Protein AF-A0A927GJZ0-F1 (afdb_monomer)

Solvent-accessible surface area (backbone atoms only — not comparable to full-atom values): 12662 Å² total; per-residue (Å²): 142,86,90,81,90,86,83,86,88,80,89,83,84,86,87,82,89,83,90,80,90,78,89,80,82,89,82,80,92,87,77,83,86,78,92,79,87,77,94,70,81,93,74,83,85,85,76,73,72,74,53,61,51,53,54,52,47,53,52,52,53,50,52,53,51,52,51,50,50,51,50,55,51,46,62,74,66,56,89,66,96,68,82,83,55,72,66,62,58,49,53,51,48,54,52,51,50,55,48,52,57,48,54,51,51,50,50,51,53,49,52,52,47,49,52,48,53,51,52,51,50,52,52,50,52,55,49,50,53,52,51,50,51,52,54,51,50,53,53,48,54,52,50,52,53,51,53,50,53,51,52,51,52,51,54,51,53,50,52,51,52,51,51,51,51,49,50,52,50,53,52,50,52,51,50,53,52,48,51,60,49,50,56,53,52,52,50,52,52,50,53,52,50,50,53,52,50,51,52,53,53,53,64,74,73,107

Mean predicted aligned error: 21.67 Å

Nearest PDB structures (foldseek):
  4ilo-assembly1_A  TM=8.596E-01  e=3.171E+00  Chlamydia trachomatis L2/434/Bu
  3na7-assembly1_A  TM=8.790E-01  e=6.769E+00  Helicobacter pylori NCTC 11638

Secondary structure (DSSP, 8-state):
-------PPPP-PPP---------------------------------HHHHHHHHHHHHHHHHHHHHHHHHHHHHHSSS--PPPHHHHHHHHHHHHHHHHHHHHHHHHHHHHHHHHHHHHHHHHHHHHHHHHHHHHHHHHHHHHHHHHHHHHHHHHHHHHHHHHHHHHHHHHHHHHHHHHHHHHHHHHHHHHHHHHHHHHHHHH-

Organism: NCBI:txid2771359

Radius of gyration: 52.65 Å; Cα contacts (8 Å, |Δi|>4): 11; chains: 1; bounding box: 103×65×152 Å

pLDDT: mean 70.76, std 20.4, range [34.19, 97.94]

Structure (mmCIF, N/CA/C/O backbone):
data_AF-A0A927GJZ0-F1
#
_entry.id   AF-A0A927GJZ0-F1
#
loop_
_atom_site.group_PDB
_atom_site.id
_atom_site.type_symbol
_atom_site.label_atom_id
_atom_site.label_alt_id
_atom_site.label_comp_id
_atom_site.label_asym_id
_atom_site.label_entity_id
_atom_site.label_seq_id
_atom_site.pdbx_PDB_ins_code
_atom_site.Cartn_x
_atom_site.Cartn_y
_atom_site.Cartn_z
_atom_site.occupancy
_atom_site.B_iso_or_equiv
_atom_site.auth_seq_id
_atom_site.auth_comp_id
_atom_site.auth_asym_id
_atom_site.auth_atom_id
_atom_site.pdbx_PDB_model_num
ATOM 1 N N . MET A 1 1 ? -12.931 33.041 -42.170 1.00 39.66 1 MET A N 1
ATOM 2 C CA . MET A 1 1 ? -11.839 32.494 -43.008 1.00 39.66 1 MET A CA 1
ATOM 3 C C . MET A 1 1 ? -10.837 31.875 -42.041 1.00 39.66 1 MET A C 1
ATOM 5 O O . MET A 1 1 ? -10.319 32.629 -41.243 1.00 39.66 1 MET A O 1
ATOM 9 N N . ILE A 1 2 ? -10.591 30.572 -41.908 1.00 42.88 2 ILE A N 1
ATOM 10 C CA . ILE A 1 2 ? -10.809 29.365 -42.720 1.00 42.88 2 ILE A CA 1
ATOM 11 C C . ILE A 1 2 ? -11.106 28.195 -41.750 1.00 42.88 2 ILE A C 1
ATOM 13 O O . ILE A 1 2 ? -10.661 28.190 -40.609 1.00 42.88 2 ILE A O 1
ATOM 17 N N . THR A 1 3 ? -11.905 27.249 -42.230 1.00 49.34 3 THR A N 1
ATOM 18 C CA . THR A 1 3 ? -12.445 26.017 -41.629 1.00 49.34 3 THR A CA 1
ATOM 19 C C . THR A 1 3 ? -11.523 24.791 -41.769 1.00 49.34 3 THR A C 1
ATOM 21 O O . THR A 1 3 ? -10.920 24.650 -42.827 1.00 49.34 3 THR A O 1
ATOM 24 N N . ALA A 1 4 ? -11.525 23.869 -40.789 1.00 49.00 4 ALA A N 1
ATOM 25 C CA . ALA A 1 4 ? -11.330 22.394 -40.887 1.00 49.00 4 ALA A CA 1
ATOM 26 C C . ALA A 1 4 ? -11.327 21.832 -39.439 1.00 49.00 4 ALA A C 1
ATOM 28 O O . ALA A 1 4 ? -10.578 22.351 -38.623 1.00 49.00 4 ALA A O 1
ATOM 29 N N . SER A 1 5 ? -12.168 20.921 -38.927 1.00 49.25 5 SER A N 1
ATOM 30 C CA . SER A 1 5 ? -12.811 19.678 -39.397 1.00 49.25 5 SER A CA 1
ATOM 31 C C . SER A 1 5 ? -11.831 18.594 -39.851 1.00 49.25 5 SER A C 1
ATOM 33 O O . SER A 1 5 ? -11.328 18.694 -40.963 1.00 49.25 5 SER A O 1
ATOM 35 N N . LEU A 1 6 ? -11.586 17.571 -39.010 1.00 46.53 6 LEU A N 1
ATOM 36 C CA . LEU A 1 6 ? -11.712 16.136 -39.339 1.00 46.53 6 LEU A CA 1
ATOM 37 C C . LEU A 1 6 ? -11.287 15.211 -38.175 1.00 46.53 6 LEU A C 1
ATOM 39 O O . LEU A 1 6 ? -10.580 15.590 -37.251 1.00 46.53 6 LEU A O 1
ATOM 43 N N . GLN A 1 7 ? -11.848 14.010 -38.247 1.00 52.78 7 GLN A N 1
ATOM 44 C CA . GLN A 1 7 ? -12.208 13.034 -37.216 1.00 52.78 7 GLN A CA 1
ATOM 45 C C . GLN A 1 7 ? -11.115 12.011 -36.821 1.00 52.78 7 GLN A C 1
ATOM 47 O O . GLN A 1 7 ? -10.062 11.957 -37.454 1.00 52.78 7 GLN A O 1
ATOM 52 N N . PRO A 1 8 ? -11.394 11.164 -35.799 1.00 52.81 8 PRO A N 1
ATOM 53 C CA . PRO A 1 8 ? -10.463 10.198 -35.217 1.00 52.81 8 PRO A CA 1
ATOM 54 C C . PRO A 1 8 ? -10.430 8.842 -35.943 1.00 52.81 8 PRO A C 1
ATOM 56 O O . PRO A 1 8 ? -11.438 8.344 -36.446 1.00 52.81 8 PRO A O 1
ATOM 59 N N . SER A 1 9 ? -9.252 8.217 -35.931 1.00 48.03 9 SER A N 1
ATOM 60 C CA . SER A 1 9 ? -8.962 6.913 -36.530 1.00 48.03 9 SER A CA 1
ATOM 61 C C . SER A 1 9 ? -9.447 5.751 -35.657 1.00 48.03 9 SER A C 1
ATOM 63 O O . SER A 1 9 ? -9.117 5.637 -34.479 1.00 48.03 9 SER A O 1
ATOM 65 N N . HIS A 1 10 ? -10.216 4.878 -36.295 1.00 46.84 10 HIS A N 1
ATOM 66 C CA . HIS A 1 10 ? -10.911 3.707 -35.775 1.00 46.84 10 HIS A CA 1
ATOM 67 C C . HIS A 1 10 ? -9.951 2.523 -35.525 1.00 46.84 10 HIS A C 1
ATOM 69 O O . HIS A 1 10 ? -9.176 2.152 -36.408 1.00 46.84 10 HIS A O 1
ATOM 75 N N . LEU A 1 11 ? -10.042 1.888 -34.350 1.00 43.09 11 LEU A N 1
ATOM 76 C CA . LEU A 1 11 ? -9.428 0.585 -34.067 1.00 43.09 11 LEU A CA 1
ATOM 77 C C . LEU A 1 11 ? -10.141 -0.535 -34.845 1.00 43.09 11 LEU A C 1
ATOM 79 O O . LEU A 1 11 ? -11.364 -0.534 -35.004 1.00 43.09 11 LEU A O 1
ATOM 83 N N . LYS A 1 12 ? -9.351 -1.515 -35.289 1.00 49.84 12 LYS A N 1
ATOM 84 C CA . LYS A 1 12 ? -9.762 -2.734 -35.993 1.00 49.84 12 LYS A CA 1
ATOM 85 C C . LYS A 1 12 ? -9.270 -3.948 -35.197 1.00 49.84 12 LYS A C 1
ATOM 87 O O . LYS A 1 12 ? -8.059 -4.132 -35.119 1.00 49.84 12 LYS A O 1
ATOM 9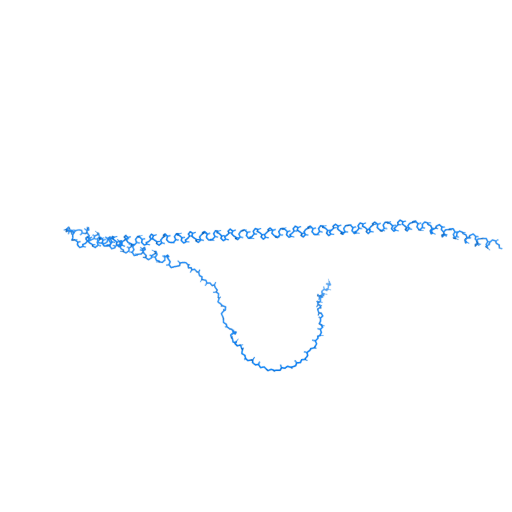2 N N . PRO A 1 13 ? -10.153 -4.803 -34.660 1.00 53.44 13 PRO A N 1
ATOM 93 C CA . PRO A 1 13 ? -9.799 -6.183 -34.362 1.00 53.44 13 PRO A CA 1
ATOM 94 C C . PRO A 1 13 ? -10.370 -7.128 -35.427 1.00 53.44 13 PRO A C 1
ATOM 96 O O . PRO A 1 13 ? -11.511 -7.009 -35.869 1.00 53.44 13 PRO A O 1
ATOM 99 N N . GLN A 1 14 ? -9.506 -8.037 -35.871 1.00 48.12 14 GLN A N 1
ATOM 100 C CA . GLN A 1 14 ? -9.747 -9.041 -36.898 1.00 48.12 14 GLN A CA 1
ATOM 101 C C . GLN A 1 14 ? -10.667 -10.149 -36.377 1.00 48.12 14 GLN A C 1
ATOM 103 O O . GLN A 1 14 ? -10.429 -10.725 -35.319 1.00 48.12 14 GLN A O 1
ATOM 108 N N . SER A 1 15 ? -11.683 -10.480 -37.165 1.00 39.00 15 SER A N 1
ATOM 109 C CA . SER A 1 15 ? -12.480 -11.693 -37.049 1.00 39.00 15 SER A CA 1
ATOM 110 C C . SER A 1 15 ? -11.834 -12.808 -37.875 1.00 39.00 15 SER A C 1
ATOM 112 O O . SER A 1 15 ? -11.607 -12.652 -39.074 1.00 39.00 15 SER A O 1
ATOM 114 N N . THR A 1 16 ? -11.569 -13.958 -37.253 1.00 52.03 16 THR A N 1
ATOM 115 C CA . THR A 1 16 ? -11.381 -15.225 -37.969 1.00 52.03 16 THR A CA 1
ATOM 116 C C . THR A 1 16 ? -12.464 -16.208 -37.546 1.00 52.03 16 THR A C 1
ATOM 118 O O . THR A 1 16 ? -12.706 -16.471 -36.371 1.00 52.03 16 THR A O 1
ATOM 121 N N . LEU A 1 17 ? -13.165 -16.674 -38.573 1.00 37.38 17 LEU A N 1
ATOM 122 C CA . LEU A 1 17 ? -14.193 -17.698 -38.584 1.00 37.38 17 LEU A CA 1
ATOM 123 C C . LEU A 1 17 ? -13.568 -19.072 -38.333 1.00 37.38 17 LEU A C 1
ATOM 125 O O . LEU A 1 17 ? -12.698 -19.483 -39.095 1.00 37.38 17 LEU A O 1
ATOM 129 N N . LEU A 1 18 ? -14.114 -19.838 -37.389 1.00 42.69 18 LEU A N 1
ATOM 130 C CA . LEU A 1 18 ? -14.201 -21.288 -37.544 1.00 42.69 18 LEU A CA 1
ATOM 131 C C . LEU A 1 18 ? -15.631 -21.742 -37.257 1.00 42.69 18 LEU A C 1
ATOM 133 O O . LEU A 1 18 ? -16.176 -21.604 -36.166 1.00 42.69 18 LEU A O 1
ATOM 137 N N . SER A 1 19 ? -16.233 -22.231 -38.334 1.00 37.88 19 SER A N 1
ATOM 138 C CA . SER A 1 19 ? -17.560 -22.808 -38.447 1.00 37.88 19 SER A CA 1
ATOM 139 C C . SER A 1 19 ? -17.527 -24.255 -37.961 1.00 37.88 19 SER A C 1
ATOM 141 O O . SER A 1 19 ? -16.768 -25.063 -38.491 1.00 37.88 19 SER A O 1
ATOM 143 N N . ALA A 1 20 ? -18.378 -24.600 -36.996 1.00 38.62 20 ALA A N 1
ATOM 144 C CA . ALA A 1 20 ? -18.705 -25.985 -36.676 1.00 38.62 20 ALA A CA 1
ATOM 145 C C . ALA A 1 20 ? -20.193 -26.087 -36.312 1.00 38.62 20 ALA A C 1
ATOM 147 O O . ALA A 1 20 ? -20.601 -25.994 -35.158 1.00 38.62 20 ALA A O 1
ATOM 148 N N . LYS A 1 21 ? -21.025 -26.266 -37.343 1.00 42.09 21 LYS A N 1
ATOM 149 C CA . LYS A 1 21 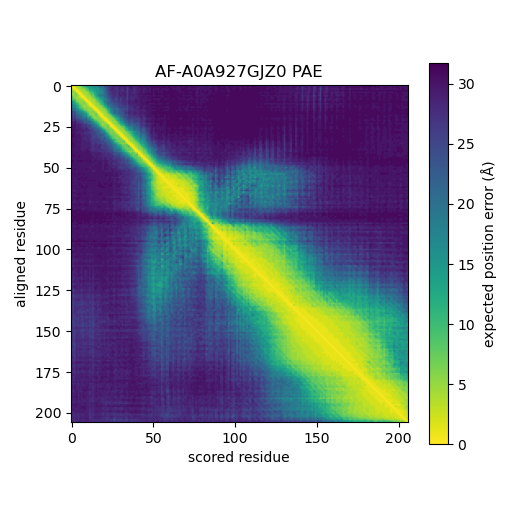? -22.391 -26.783 -37.209 1.00 42.09 21 LYS A CA 1
ATOM 150 C C . LYS A 1 21 ? -22.319 -28.250 -36.786 1.00 42.09 21 LYS A C 1
ATOM 152 O O . LYS A 1 21 ? -21.755 -29.046 -37.531 1.00 42.09 21 LYS A O 1
ATOM 157 N N . ARG A 1 22 ? -23.020 -28.629 -35.716 1.00 40.88 22 ARG A N 1
ATOM 158 C CA . ARG A 1 22 ? -23.837 -29.855 -35.699 1.00 40.88 22 ARG A CA 1
ATOM 159 C C . ARG A 1 22 ? -24.858 -29.812 -34.56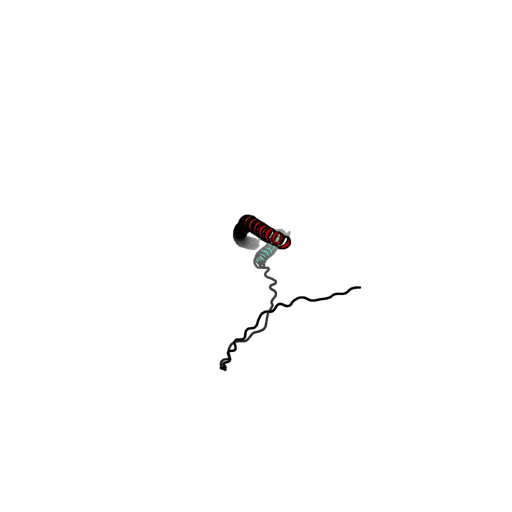8 1.00 40.88 22 ARG A C 1
ATOM 161 O O . ARG A 1 22 ? -24.533 -29.612 -33.406 1.00 40.88 22 ARG A O 1
ATOM 168 N N . CYS A 1 23 ? -26.107 -29.954 -34.989 1.00 42.53 23 CYS A N 1
ATOM 169 C CA . CYS A 1 23 ? -27.315 -30.050 -34.194 1.00 42.53 23 CYS A CA 1
ATOM 170 C C . CYS A 1 23 ? -27.282 -31.271 -33.270 1.00 42.53 23 CYS A C 1
ATOM 172 O O . CYS A 1 23 ? -26.944 -32.354 -33.736 1.00 42.53 23 CYS A O 1
ATOM 174 N N . PHE A 1 24 ? -27.776 -31.131 -32.042 1.00 36.38 24 PHE A N 1
ATOM 175 C CA . PHE A 1 24 ? -28.668 -32.132 -31.461 1.00 36.38 24 PHE A CA 1
ATOM 176 C C . PHE A 1 24 ? -29.549 -31.461 -30.407 1.00 36.38 24 PHE A C 1
ATOM 178 O O . PHE A 1 24 ? -29.063 -30.833 -29.470 1.00 36.38 24 PHE A O 1
ATOM 185 N N . GLY A 1 25 ? -30.856 -31.511 -30.648 1.00 34.19 25 GLY A N 1
ATOM 186 C CA . GLY A 1 25 ? -31.864 -30.926 -29.785 1.00 34.19 25 GLY A CA 1
ATOM 187 C C . GLY A 1 25 ? -32.227 -31.828 -28.611 1.00 34.19 25 GLY A C 1
ATOM 188 O O . GLY A 1 25 ? -32.079 -33.044 -28.669 1.00 34.19 25 GLY A O 1
ATOM 189 N N . GLY A 1 26 ? -32.802 -31.181 -27.599 1.00 34.25 26 GLY A N 1
ATOM 190 C CA . GLY A 1 26 ? -33.794 -31.759 -26.701 1.00 34.25 26 GLY A CA 1
ATOM 191 C C . GLY A 1 26 ? -33.252 -32.601 -25.552 1.00 34.25 26 GLY A C 1
ATOM 192 O O . GLY A 1 26 ? -33.024 -33.793 -25.716 1.00 34.25 26 GLY A O 1
ATOM 193 N N . ARG A 1 27 ? -33.247 -32.022 -24.345 1.00 37.44 27 ARG A N 1
ATOM 194 C CA . ARG A 1 27 ? -34.186 -32.371 -23.256 1.00 37.44 27 ARG A CA 1
ATOM 195 C C . ARG A 1 27 ? -33.824 -31.637 -21.955 1.00 37.44 27 ARG A C 1
ATOM 197 O O . ARG A 1 27 ? -32.650 -31.459 -21.667 1.00 37.44 27 ARG A O 1
ATOM 204 N N . LEU A 1 28 ? -34.874 -31.322 -21.184 1.00 39.12 28 LEU A N 1
ATOM 205 C CA . LEU A 1 28 ? -34.902 -30.937 -19.758 1.00 39.12 28 LEU A CA 1
ATOM 206 C C . LEU A 1 28 ? -34.478 -29.479 -19.487 1.00 39.12 28 LEU A C 1
ATOM 208 O O . LEU A 1 28 ? -33.304 -29.153 -19.505 1.00 39.12 28 LEU A O 1
ATOM 212 N N . ALA A 1 29 ? -35.377 -28.499 -19.342 1.00 37.69 29 ALA A N 1
ATOM 213 C CA . ALA A 1 29 ? -36.484 -28.402 -18.380 1.00 37.69 29 ALA A CA 1
ATOM 214 C C . ALA A 1 29 ? -36.050 -28.764 -16.950 1.00 37.69 29 ALA A C 1
ATOM 216 O O . ALA A 1 29 ? -36.204 -29.914 -16.558 1.00 37.69 29 ALA A O 1
ATOM 217 N N . ALA A 1 30 ? -35.498 -27.786 -16.218 1.00 37.59 30 ALA A N 1
ATOM 218 C CA . ALA A 1 30 ? -35.648 -27.573 -14.768 1.00 37.59 30 ALA A CA 1
ATOM 219 C C . ALA A 1 30 ? -34.516 -26.676 -14.234 1.00 37.59 30 ALA A C 1
ATOM 221 O O . ALA A 1 30 ? -33.420 -27.154 -13.974 1.00 37.59 30 ALA A O 1
ATOM 222 N N . ALA A 1 31 ? -34.798 -25.385 -14.065 1.00 38.66 31 ALA A N 1
ATOM 223 C CA . ALA A 1 31 ? -34.247 -24.517 -13.015 1.00 38.66 31 ALA A CA 1
ATOM 224 C C . ALA A 1 31 ? -34.879 -23.131 -13.231 1.00 38.66 31 ALA A C 1
ATOM 226 O O . ALA A 1 31 ? -34.537 -22.425 -14.172 1.00 38.66 31 ALA A O 1
ATOM 227 N N . LEU A 1 32 ? -36.019 -22.872 -12.583 1.00 41.72 32 LEU A N 1
ATOM 228 C CA . LEU A 1 32 ? -36.068 -22.051 -11.363 1.00 41.72 32 LEU A CA 1
ATOM 229 C C . LEU A 1 32 ? -35.597 -20.620 -11.679 1.00 41.72 32 LEU A C 1
ATOM 231 O O . LEU A 1 32 ? -34.408 -20.357 -11.766 1.00 41.72 32 LEU A O 1
ATOM 235 N N . ALA A 1 33 ? -36.495 -19.738 -12.119 1.00 36.88 33 ALA A N 1
ATOM 236 C CA . ALA A 1 33 ? -37.425 -18.976 -11.275 1.00 36.88 33 ALA A CA 1
ATOM 237 C C . ALA A 1 33 ? -36.701 -17.998 -10.326 1.00 36.88 33 ALA A C 1
ATOM 239 O O . ALA A 1 33 ? -35.763 -18.373 -9.635 1.00 36.88 33 ALA A O 1
ATOM 240 N N . LEU A 1 34 ? -37.236 -16.772 -10.270 1.00 42.28 34 LEU A N 1
ATOM 241 C CA . LEU A 1 34 ? -36.850 -15.624 -9.434 1.00 42.28 34 LEU A CA 1
ATOM 242 C C . LEU A 1 34 ? -35.761 -14.689 -9.990 1.00 42.28 34 LEU A C 1
ATOM 244 O O . LEU A 1 34 ? -34.747 -14.405 -9.361 1.00 42.28 34 LEU A O 1
ATOM 248 N N . SER A 1 35 ? -36.064 -14.073 -11.134 1.00 43.59 35 SER A N 1
ATOM 249 C CA . SER A 1 35 ? -35.759 -12.649 -11.310 1.00 43.59 35 SER A CA 1
ATOM 250 C C . SER A 1 35 ? -36.827 -11.836 -10.585 1.00 43.59 35 SER A C 1
ATOM 252 O O . SER A 1 35 ? -37.994 -11.867 -10.971 1.00 43.59 35 SER A O 1
ATOM 254 N N . GLY A 1 36 ? -36.430 -11.113 -9.542 1.00 41.16 36 GLY A N 1
ATOM 255 C CA . GLY A 1 36 ? -37.275 -10.115 -8.904 1.00 41.16 36 GLY A CA 1
ATOM 256 C C . GLY A 1 36 ? -37.106 -10.061 -7.393 1.00 41.16 36 GLY A C 1
ATOM 257 O O . GLY A 1 36 ? -37.275 -11.065 -6.713 1.00 41.16 36 GLY A O 1
ATOM 258 N N . LEU A 1 37 ? -36.899 -8.829 -6.927 1.00 39.75 37 LEU A N 1
ATOM 259 C CA . LEU A 1 37 ? -37.136 -8.294 -5.588 1.00 39.75 37 LEU A CA 1
ATOM 260 C C . LEU A 1 37 ? -35.909 -8.028 -4.689 1.00 39.75 37 LEU A C 1
ATOM 262 O O . LEU A 1 37 ? -35.181 -8.923 -4.280 1.00 39.75 37 LEU A O 1
ATOM 266 N N . LEU A 1 38 ? -35.856 -6.747 -4.292 1.00 38.41 38 LEU A N 1
ATOM 267 C CA . LEU A 1 38 ? -35.254 -6.156 -3.090 1.00 38.41 38 LEU A CA 1
ATOM 268 C C . LEU A 1 38 ? -33.811 -5.634 -3.200 1.00 38.41 38 LEU A C 1
ATOM 270 O O . LEU A 1 38 ? -32.880 -6.148 -2.591 1.00 38.41 38 LEU A O 1
ATOM 274 N N . LEU A 1 39 ? -33.675 -4.481 -3.870 1.00 44.81 39 LEU A N 1
ATOM 275 C CA . LEU A 1 39 ? -32.790 -3.422 -3.373 1.00 44.81 39 LEU A CA 1
ATOM 276 C C . LEU A 1 39 ? -33.390 -2.882 -2.064 1.00 44.81 39 LEU A C 1
ATOM 278 O O . LEU A 1 39 ? -34.308 -2.062 -2.082 1.00 44.81 39 LEU A O 1
ATOM 282 N N . THR A 1 40 ? -32.885 -3.355 -0.931 1.00 44.91 40 THR 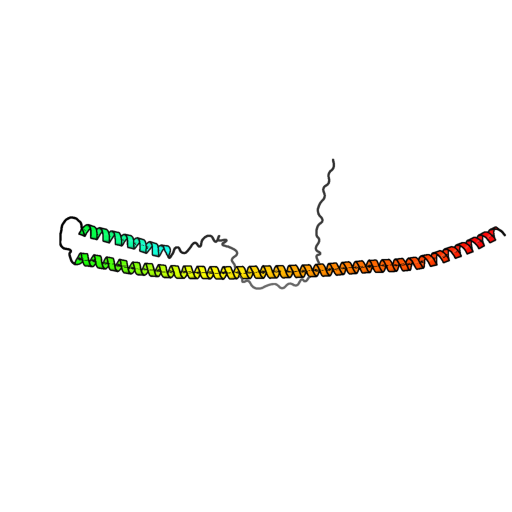A N 1
ATOM 283 C CA . THR A 1 40 ? -33.115 -2.759 0.389 1.00 44.91 40 THR A CA 1
ATOM 284 C C . THR A 1 40 ? -31.942 -1.835 0.728 1.00 44.91 40 THR A C 1
ATOM 286 O O . THR A 1 40 ? -30.795 -2.285 0.711 1.00 44.91 40 THR A O 1
ATOM 289 N N . PRO A 1 41 ? -32.175 -0.550 1.054 1.00 43.59 41 PRO A N 1
ATOM 290 C CA . PRO A 1 41 ? -31.139 0.296 1.624 1.00 43.59 41 PRO A CA 1
ATOM 291 C C . PRO A 1 41 ? -30.852 -0.181 3.052 1.00 43.59 41 PRO A C 1
ATOM 293 O O . PRO A 1 41 ? -31.731 -0.168 3.912 1.00 43.59 41 PRO A O 1
ATOM 296 N N . ALA A 1 42 ? -29.616 -0.601 3.313 1.00 39.44 42 ALA A N 1
ATOM 297 C CA . ALA A 1 42 ? -29.129 -0.879 4.658 1.00 39.44 42 ALA A CA 1
ATOM 298 C C . ALA A 1 42 ? -28.879 0.444 5.406 1.00 39.44 42 ALA A C 1
ATOM 300 O O . ALA A 1 42 ? -27.744 0.882 5.572 1.00 39.44 42 ALA A O 1
ATOM 301 N N . PHE A 1 43 ? -29.958 1.097 5.841 1.00 44.22 43 PHE A N 1
ATOM 302 C CA . PHE A 1 43 ? -29.928 2.093 6.908 1.00 44.22 43 PHE A CA 1
ATOM 303 C C . PHE A 1 43 ? -30.457 1.446 8.191 1.00 44.22 43 PHE A C 1
ATOM 305 O O . PHE A 1 43 ? -31.579 0.950 8.221 1.00 44.22 43 PHE A O 1
ATOM 312 N N . GLY A 1 44 ? -29.656 1.502 9.257 1.00 43.50 44 GLY A N 1
ATOM 313 C CA . GLY A 1 44 ? -30.119 1.278 10.626 1.00 43.50 44 GLY A CA 1
ATOM 314 C C . GLY A 1 44 ? -29.757 -0.074 11.239 1.00 43.50 44 GLY A C 1
ATOM 315 O O . GLY A 1 44 ? -30.571 -0.987 11.275 1.00 43.50 44 GLY A O 1
ATOM 316 N N . GLN A 1 45 ? -28.591 -0.140 11.880 1.00 37.66 45 GLN A N 1
ATOM 317 C CA . GLN A 1 45 ? -28.496 -0.786 13.191 1.00 37.66 45 GLN A CA 1
ATOM 318 C C . GLN A 1 45 ? -27.776 0.159 14.152 1.00 37.66 45 GLN A C 1
ATOM 320 O O . GLN A 1 45 ? -26.588 0.042 14.431 1.00 37.66 45 GLN A O 1
ATOM 325 N N . ALA A 1 46 ? -28.538 1.133 14.647 1.00 44.25 46 ALA A N 1
ATOM 326 C CA . ALA A 1 46 ? -28.305 1.666 15.975 1.00 44.25 46 ALA A CA 1
ATOM 327 C C . ALA A 1 46 ? -28.806 0.614 16.978 1.00 44.25 46 ALA A C 1
ATOM 329 O O . ALA A 1 46 ? -29.965 0.202 16.922 1.00 44.25 46 ALA A O 1
ATOM 330 N N . GLY A 1 47 ? -27.938 0.162 17.879 1.00 37.06 47 GLY A N 1
ATOM 331 C CA . GLY A 1 47 ? -28.309 -0.750 18.956 1.00 37.06 47 GLY A CA 1
ATOM 332 C C . GLY A 1 47 ? -27.134 -1.021 19.889 1.00 37.06 47 GLY A C 1
ATOM 333 O O . GLY A 1 47 ? -26.275 -1.835 19.569 1.00 37.06 47 GLY A O 1
ATOM 334 N N . PRO A 1 48 ? -27.124 -0.364 21.058 1.00 45.50 48 PRO A N 1
ATOM 335 C CA . PRO A 1 48 ? -27.478 -1.119 22.256 1.00 45.50 48 PRO A CA 1
ATOM 336 C C . PRO A 1 48 ? -28.631 -0.450 23.020 1.00 45.50 48 PRO A C 1
ATOM 338 O O . PRO A 1 48 ? -28.518 -0.137 24.196 1.00 45.50 48 PRO A O 1
ATOM 341 N N . VAL A 1 49 ? -29.796 -0.284 22.388 1.00 48.69 49 VAL A N 1
ATOM 342 C CA . VAL A 1 49 ? -30.994 0.287 23.048 1.00 48.69 49 VAL A CA 1
ATOM 343 C C . VAL A 1 49 ? -31.573 -0.648 24.143 1.00 48.69 49 VAL A C 1
ATOM 345 O O . VAL A 1 49 ? -32.485 -0.280 24.880 1.00 48.69 49 VAL A O 1
ATOM 348 N N . GLY A 1 50 ? -31.030 -1.860 24.317 1.00 46.66 50 GLY A N 1
ATOM 349 C CA . GLY A 1 50 ? -31.532 -2.864 25.267 1.00 46.66 50 GLY A CA 1
ATOM 350 C C . GLY A 1 50 ? -30.995 -2.805 26.707 1.00 46.66 50 GLY A C 1
ATOM 351 O O . GLY A 1 50 ? -31.629 -3.383 27.581 1.00 46.66 50 GLY A O 1
ATOM 352 N N . ARG A 1 51 ? -29.855 -2.148 26.989 1.00 46.34 51 ARG A N 1
ATOM 353 C CA . ARG A 1 51 ? -29.281 -2.095 28.363 1.00 46.34 51 ARG A CA 1
ATOM 354 C C . ARG A 1 51 ? -29.413 -0.743 29.040 1.00 46.34 51 ARG A C 1
ATOM 356 O O . ARG A 1 51 ? -29.674 -0.684 30.240 1.00 46.34 51 ARG A O 1
ATOM 363 N N . ASP A 1 52 ? -29.335 0.334 28.269 1.00 48.69 52 ASP A N 1
ATOM 364 C CA . ASP A 1 52 ? -29.650 1.664 28.790 1.00 48.69 52 ASP A CA 1
ATOM 365 C C . ASP A 1 52 ? -31.126 1.745 29.205 1.00 48.69 52 ASP A C 1
ATOM 367 O O . ASP A 1 52 ? -31.462 2.407 30.181 1.00 48.69 52 ASP A O 1
ATOM 371 N N . SER A 1 53 ? -32.006 0.990 28.536 1.00 53.34 53 SER A N 1
ATOM 372 C CA . SER A 1 53 ? -33.421 0.862 28.898 1.00 53.34 53 SER A CA 1
ATOM 373 C C . SER A 1 53 ? -33.653 0.078 30.195 1.00 53.34 53 SER A C 1
ATOM 375 O O . SER A 1 53 ? -34.532 0.465 30.966 1.00 53.34 53 SER A O 1
ATOM 377 N N . SER A 1 54 ? -32.856 -0.957 30.500 1.00 57.84 54 SER A N 1
ATOM 378 C CA . SER A 1 54 ? -32.958 -1.677 31.781 1.00 57.84 54 SER A CA 1
ATOM 379 C C . SER A 1 54 ? -32.432 -0.842 32.949 1.00 57.84 54 SER A C 1
ATOM 381 O O . SER A 1 54 ? -33.057 -0.800 34.004 1.00 57.84 54 SER A O 1
ATOM 383 N N . LEU A 1 55 ? -31.324 -0.119 32.756 1.00 49.66 55 LEU A N 1
ATOM 384 C CA . LEU A 1 55 ? -30.743 0.749 33.785 1.00 49.66 55 LEU A CA 1
ATOM 385 C C . LEU A 1 55 ? -31.623 1.992 34.021 1.00 49.66 55 LEU A C 1
ATOM 387 O O . LEU A 1 55 ? -31.908 2.344 35.165 1.00 49.66 55 LEU A O 1
ATOM 391 N N . ALA A 1 56 ? -32.164 2.594 32.956 1.00 65.62 56 ALA A N 1
ATOM 392 C CA . ALA A 1 56 ? -33.158 3.664 33.057 1.00 65.62 56 ALA A CA 1
ATOM 393 C C . ALA A 1 56 ? -34.473 3.193 33.706 1.00 65.62 56 ALA A C 1
ATOM 395 O O . ALA A 1 56 ? -35.097 3.959 34.442 1.00 65.62 56 ALA A O 1
ATOM 396 N N . GLY A 1 57 ? -34.884 1.941 33.471 1.00 69.81 57 GLY A N 1
ATOM 397 C CA . GLY A 1 57 ? -36.022 1.308 34.144 1.00 69.81 57 GLY A CA 1
ATOM 398 C C . GLY A 1 57 ? -35.805 1.184 35.653 1.00 69.81 57 GLY A C 1
ATOM 399 O O . GLY A 1 57 ? -36.630 1.659 36.432 1.00 69.81 57 GLY A O 1
ATOM 400 N N . LEU A 1 58 ? -34.648 0.657 36.064 1.00 59.91 58 LEU A N 1
ATOM 401 C CA . LEU A 1 58 ? -34.271 0.516 37.475 1.00 59.91 58 LEU A CA 1
ATOM 402 C C . LEU A 1 58 ? -34.155 1.874 38.189 1.00 59.91 58 LEU A C 1
ATOM 404 O O . LEU A 1 58 ? -34.627 2.023 39.317 1.00 59.91 58 LEU A O 1
ATOM 408 N N . LEU A 1 59 ? -33.614 2.899 37.522 1.00 64.12 59 LEU A N 1
ATOM 409 C CA . LEU A 1 59 ? -33.563 4.267 38.055 1.00 64.12 59 LEU A CA 1
ATOM 410 C C . LEU A 1 59 ? -34.960 4.884 38.226 1.00 64.12 59 LEU A C 1
ATOM 412 O O . LEU A 1 59 ? -35.214 5.572 39.219 1.00 64.12 59 LEU A O 1
ATOM 416 N N . ARG A 1 60 ? -35.889 4.612 37.299 1.00 72.25 60 ARG A N 1
ATOM 417 C CA . ARG A 1 60 ? -37.297 5.028 37.422 1.00 72.25 60 ARG A CA 1
ATOM 418 C C . ARG A 1 60 ? -37.976 4.365 38.611 1.00 72.25 60 ARG A C 1
ATOM 420 O O . ARG A 1 60 ? -38.652 5.036 39.386 1.00 72.25 60 ARG A O 1
ATOM 427 N N . GLU A 1 61 ? -37.777 3.065 38.777 1.00 68.19 61 GLU A N 1
ATOM 428 C CA . GLU A 1 61 ? -38.362 2.305 39.881 1.00 68.19 61 GLU A CA 1
ATOM 429 C C . GLU A 1 61 ? -37.795 2.744 41.240 1.00 68.19 61 GLU A C 1
ATOM 431 O O . GLU A 1 61 ? -38.552 2.887 42.202 1.00 68.19 61 GLU A O 1
ATOM 436 N N . ARG A 1 62 ? -36.498 3.076 41.316 1.00 72.75 62 ARG A N 1
ATOM 437 C CA . ARG A 1 62 ? -35.874 3.674 42.509 1.00 72.75 62 ARG A CA 1
ATOM 438 C C . ARG A 1 62 ? -36.488 5.029 42.867 1.00 72.75 62 ARG A C 1
ATOM 440 O O . ARG A 1 62 ? -36.742 5.301 44.041 1.00 72.75 62 ARG A O 1
ATOM 447 N N . ALA A 1 63 ? -36.756 5.878 41.875 1.00 69.94 63 ALA A N 1
ATOM 448 C CA . ALA A 1 63 ? -37.398 7.174 42.096 1.00 69.94 63 ALA A CA 1
ATOM 449 C C . ALA A 1 63 ? -38.825 7.021 42.656 1.00 69.94 63 ALA A C 1
ATOM 451 O O . ALA A 1 63 ? -39.210 7.762 43.565 1.00 69.94 63 ALA A O 1
ATOM 452 N N . VAL A 1 64 ? -39.578 6.019 42.183 1.00 75.69 64 VAL A N 1
ATOM 453 C CA . VAL A 1 64 ? -40.915 5.673 42.704 1.00 75.69 64 VAL A CA 1
ATOM 454 C C . VAL A 1 64 ? -40.844 5.154 44.145 1.00 75.69 64 VAL A C 1
ATOM 456 O O . VAL A 1 64 ? -41.650 5.546 44.986 1.00 75.69 64 VAL A O 1
ATOM 459 N N . LEU A 1 65 ? -39.867 4.306 44.472 1.00 65.75 65 LEU A N 1
ATOM 460 C CA . LEU A 1 65 ? -39.687 3.807 45.842 1.00 65.75 65 LEU A CA 1
ATOM 461 C C . LEU A 1 65 ? -39.252 4.916 46.810 1.00 65.75 65 LEU A C 1
ATOM 463 O O . LEU A 1 65 ? -39.748 4.986 47.932 1.00 65.75 65 LEU A O 1
ATOM 467 N N . THR A 1 66 ? -38.403 5.838 46.356 1.00 72.94 66 THR A N 1
ATOM 468 C CA . THR A 1 66 ? -37.931 6.976 47.160 1.00 72.94 66 THR A CA 1
ATOM 469 C C . THR A 1 66 ? -39.063 7.962 47.455 1.00 72.94 66 THR A C 1
ATOM 471 O O . THR A 1 66 ? -39.172 8.464 48.571 1.00 72.94 66 THR A O 1
ATOM 474 N N . THR A 1 67 ? -39.952 8.204 46.488 1.00 71.38 67 THR A N 1
ATOM 475 C CA . THR A 1 67 ? -41.153 9.031 46.704 1.00 71.38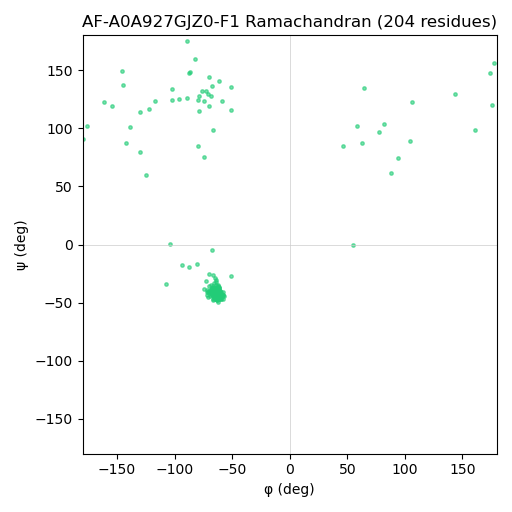 67 THR A CA 1
ATOM 476 C C . THR A 1 67 ? -42.154 8.359 47.640 1.00 71.38 67 THR A C 1
ATOM 478 O O . THR A 1 67 ? -42.714 9.037 48.498 1.00 71.38 67 THR A O 1
ATOM 481 N N . ARG A 1 68 ? -42.332 7.033 47.557 1.00 71.44 68 ARG A N 1
ATOM 482 C CA . ARG A 1 68 ? -43.159 6.273 48.514 1.00 71.44 68 ARG A CA 1
ATOM 483 C C . ARG A 1 68 ? -42.596 6.317 49.933 1.00 71.44 68 ARG A C 1
ATOM 485 O O . ARG A 1 68 ? -43.347 6.568 50.870 1.00 71.44 68 ARG A O 1
ATOM 492 N N . TYR A 1 69 ? -41.284 6.150 50.090 1.00 65.38 69 TYR A N 1
ATOM 493 C CA . TYR A 1 69 ? -40.613 6.297 51.382 1.00 65.38 69 TYR A CA 1
ATOM 494 C C . TYR A 1 69 ? -40.743 7.723 51.933 1.00 65.38 69 TYR A C 1
ATOM 496 O O . TYR A 1 69 ? -41.069 7.902 53.104 1.00 65.38 69 TYR A O 1
ATOM 504 N N . ALA A 1 70 ? -40.541 8.745 51.098 1.00 66.56 70 ALA A N 1
ATOM 505 C CA . ALA A 1 70 ? -40.694 10.139 51.502 1.00 66.56 70 ALA A CA 1
ATOM 506 C C . ALA A 1 70 ? -42.136 10.454 51.933 1.00 66.56 70 ALA A C 1
ATOM 508 O O . ALA A 1 70 ? -42.330 11.123 52.944 1.00 66.56 70 ALA A O 1
ATOM 509 N N . ALA A 1 71 ? -43.138 9.920 51.226 1.00 67.00 71 ALA A N 1
ATOM 510 C CA . ALA A 1 71 ? -44.545 10.049 51.596 1.00 67.00 71 ALA A CA 1
ATOM 511 C C . ALA A 1 71 ? -44.857 9.342 52.926 1.00 67.00 71 ALA A C 1
ATOM 513 O O . ALA A 1 71 ? -45.443 9.958 53.812 1.00 67.00 71 ALA A O 1
ATOM 514 N N . ALA A 1 72 ? -44.395 8.102 53.115 1.00 60.56 72 ALA A N 1
ATOM 515 C CA . ALA A 1 72 ? -44.575 7.355 54.362 1.00 60.56 72 ALA A CA 1
ATOM 516 C C . ALA A 1 72 ? -43.853 8.020 55.552 1.00 60.56 72 ALA A C 1
ATOM 518 O O . ALA A 1 72 ? -44.394 8.111 56.653 1.00 60.56 72 ALA A O 1
ATOM 519 N N . SER A 1 73 ? -42.649 8.554 55.330 1.00 54.69 73 SER A N 1
ATOM 520 C CA . SER A 1 73 ? -41.881 9.307 56.328 1.00 54.69 73 SER A CA 1
ATOM 521 C C . SER A 1 73 ? -42.539 10.649 56.674 1.00 54.69 73 SER A C 1
ATOM 523 O O . SER A 1 73 ? -42.589 11.035 57.843 1.00 54.69 73 SER A O 1
ATOM 525 N N . ALA A 1 74 ? -43.119 11.332 55.681 1.00 58.31 74 ALA A N 1
ATOM 526 C CA . ALA A 1 74 ? -43.900 12.549 55.885 1.00 58.31 74 ALA A CA 1
ATOM 527 C C . ALA A 1 74 ? -45.192 12.269 56.663 1.00 58.31 74 ALA A C 1
ATOM 529 O O . ALA A 1 74 ? -45.550 13.049 57.538 1.00 58.31 74 ALA A O 1
ATOM 530 N N . GLN A 1 75 ? -45.847 11.130 56.427 1.00 56.53 75 GLN A N 1
ATOM 531 C CA . GLN A 1 75 ? -47.005 10.668 57.201 1.00 56.53 75 GLN A CA 1
ATOM 532 C C . GLN A 1 75 ? -46.630 10.376 58.664 1.00 56.53 75 GLN A C 1
ATOM 534 O O . GLN A 1 75 ? -47.404 10.651 59.575 1.00 56.53 75 GLN A O 1
ATOM 539 N N . ARG A 1 76 ? -45.388 9.933 58.891 1.00 50.28 76 ARG A N 1
ATOM 540 C CA . ARG A 1 76 ? -44.766 9.740 60.210 1.00 50.28 76 ARG A CA 1
ATOM 541 C C . ARG A 1 76 ? -44.449 11.049 60.950 1.00 50.28 76 ARG A C 1
ATOM 543 O O . ARG A 1 76 ? -44.374 11.046 62.173 1.00 50.28 76 ARG A O 1
ATOM 550 N N . HIS A 1 77 ? -44.253 12.145 60.215 1.00 50.03 77 HIS A N 1
ATOM 551 C CA 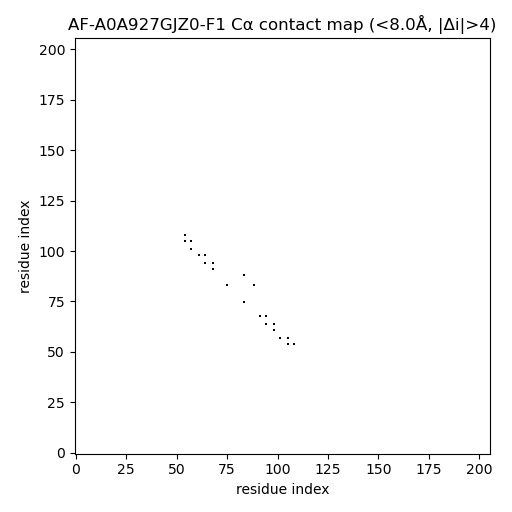. HIS A 1 77 ? -43.997 13.497 60.738 1.00 50.03 77 HIS A CA 1
ATOM 552 C C . HIS A 1 77 ? -45.220 14.430 60.646 1.00 50.03 77 HIS A C 1
ATOM 554 O O . HIS A 1 77 ? -45.145 15.588 61.061 1.00 50.03 77 HIS A O 1
ATOM 560 N N . SER A 1 78 ? -46.355 13.949 60.126 1.00 47.03 78 SER A N 1
ATOM 561 C CA . SER A 1 78 ? -47.575 14.738 59.965 1.00 47.03 78 SER A CA 1
ATOM 562 C C . SER A 1 78 ? -48.324 14.839 61.297 1.00 47.03 78 SER A C 1
ATOM 564 O O . SER A 1 78 ? -49.208 14.053 61.614 1.00 47.03 78 SER A O 1
ATOM 566 N N . LEU A 1 79 ? -47.898 15.819 62.093 1.00 52.53 79 LEU A N 1
ATOM 567 C CA . LEU A 1 79 ? -48.687 16.662 63.003 1.00 52.53 79 LEU A CA 1
ATOM 568 C C . LEU A 1 79 ? -49.599 16.046 64.084 1.00 52.53 79 LEU A C 1
ATOM 570 O O . LEU A 1 79 ? -50.158 16.823 64.850 1.00 52.53 79 LEU A O 1
ATOM 574 N N . PHE A 1 80 ? -49.722 14.730 64.253 1.00 49.66 80 PHE A N 1
ATOM 575 C CA . PHE A 1 80 ? -50.453 14.154 65.391 1.00 49.66 80 PHE A CA 1
ATOM 576 C C . PHE A 1 80 ? -49.714 12.950 65.969 1.00 49.66 80 PHE A C 1
ATOM 578 O O . PHE A 1 80 ? -49.739 11.848 65.426 1.00 49.66 80 PHE A O 1
ATOM 585 N N . GLY A 1 81 ? -49.026 13.190 67.089 1.00 52.53 81 GLY A N 1
ATOM 586 C CA . GLY A 1 81 ? -48.234 12.196 67.798 1.00 52.53 81 GLY A CA 1
ATOM 587 C C . GLY A 1 81 ? -49.017 10.917 68.075 1.00 52.53 81 GLY A C 1
ATOM 588 O O . GLY A 1 81 ? -49.966 10.910 68.852 1.00 52.53 81 GLY A O 1
ATOM 589 N N . ASN A 1 82 ? -48.574 9.814 67.480 1.00 46.34 82 ASN A N 1
ATOM 590 C CA . ASN A 1 82 ? -48.919 8.487 67.951 1.00 46.34 82 ASN A CA 1
ATOM 591 C C . ASN A 1 82 ? -47.735 7.551 67.735 1.00 46.34 82 ASN A C 1
ATOM 593 O O . ASN A 1 82 ? -47.035 7.611 66.725 1.00 46.34 82 ASN A O 1
ATOM 597 N N . LYS A 1 83 ? -47.474 6.725 68.748 1.00 55.78 83 LYS A N 1
ATOM 598 C CA . LYS A 1 83 ? -46.365 5.770 68.774 1.00 55.78 83 LYS A CA 1
ATOM 599 C C . LYS A 1 83 ? -46.384 4.923 67.491 1.00 55.78 83 LYS A C 1
ATOM 601 O O . LYS A 1 83 ? -47.459 4.456 67.115 1.00 55.78 83 LYS A O 1
ATOM 606 N N . PRO A 1 84 ? -45.230 4.705 66.837 1.00 54.47 84 PRO A N 1
ATOM 607 C CA . PRO A 1 84 ? -45.173 3.972 65.578 1.00 54.47 84 PRO A CA 1
ATOM 608 C C . PRO A 1 84 ? -45.744 2.563 65.766 1.00 54.47 84 PRO A C 1
ATOM 610 O O . PRO A 1 84 ? -45.286 1.806 66.625 1.00 54.47 84 PRO A O 1
ATOM 613 N N . SER A 1 85 ? -46.751 2.212 64.966 1.00 59.03 85 SER A N 1
ATOM 614 C CA . SER A 1 85 ? -47.254 0.844 64.897 1.00 59.03 85 SER A CA 1
ATOM 615 C C . SER A 1 85 ? -46.169 -0.041 64.279 1.00 59.03 85 SER A C 1
ATOM 617 O O . SER A 1 85 ? -45.539 0.346 63.295 1.00 59.03 85 SER A O 1
ATOM 619 N N . LYS A 1 86 ? -45.929 -1.238 64.837 1.00 59.22 86 LYS A N 1
ATOM 620 C CA . LYS A 1 86 ? -44.913 -2.198 64.344 1.00 59.22 86 LYS A CA 1
ATOM 621 C C . LYS A 1 86 ? -45.028 -2.476 62.837 1.00 59.22 86 LYS A C 1
ATOM 623 O O . LYS A 1 86 ? -44.027 -2.779 62.201 1.00 59.22 86 LYS A O 1
ATOM 628 N N . LYS A 1 87 ? -46.234 -2.329 62.285 1.00 64.31 87 LYS A N 1
ATOM 629 C CA . LYS A 1 87 ? -46.550 -2.525 60.870 1.00 64.31 87 LYS A CA 1
ATOM 630 C C . LYS A 1 87 ? -45.819 -1.535 59.949 1.00 64.31 87 LYS A C 1
ATOM 632 O O . LYS A 1 87 ? -45.238 -1.968 58.963 1.00 64.31 87 LYS A O 1
ATOM 637 N N . ASP A 1 88 ? -45.743 -0.258 60.322 1.00 58.12 88 ASP A N 1
ATOM 638 C CA . ASP A 1 88 ? -45.094 0.780 59.500 1.00 58.12 88 ASP A CA 1
ATOM 639 C C . ASP A 1 88 ? -43.566 0.643 59.511 1.00 58.12 88 ASP A C 1
ATOM 641 O O . ASP A 1 88 ? -42.885 0.949 58.537 1.00 58.12 88 ASP A O 1
ATOM 645 N N . LEU A 1 89 ? -43.003 0.149 60.619 1.00 66.94 89 LEU A N 1
ATOM 646 C CA . LEU A 1 89 ? -41.578 -0.185 60.690 1.00 66.94 89 LEU A CA 1
ATOM 647 C C . LEU A 1 89 ? -41.232 -1.366 59.780 1.00 66.94 89 LEU A C 1
ATOM 649 O O . LEU A 1 89 ? -40.161 -1.373 59.184 1.00 66.94 89 LEU A O 1
ATOM 653 N N . GLN A 1 90 ? -42.133 -2.338 59.660 1.00 70.38 90 GLN A N 1
ATOM 654 C CA . GLN A 1 90 ? -41.925 -3.521 58.833 1.00 70.38 90 GLN A CA 1
ATOM 655 C C . GLN A 1 90 ? -42.004 -3.183 57.339 1.00 70.38 90 GLN A C 1
ATOM 657 O O . GLN A 1 90 ? -41.164 -3.630 56.570 1.00 70.38 90 GLN A O 1
ATOM 662 N N . GLU A 1 91 ? -42.925 -2.299 56.954 1.00 69.50 91 GLU A N 1
ATOM 663 C CA . GLU A 1 91 ? -43.070 -1.818 55.576 1.00 69.50 91 GLU A CA 1
ATOM 664 C C . GLU A 1 91 ? -41.883 -0.938 55.135 1.00 69.50 91 GLU A C 1
ATOM 666 O O . GLU A 1 91 ? -41.426 -1.021 53.996 1.00 69.50 91 GLU A O 1
ATOM 671 N N . VAL A 1 92 ? -41.309 -0.146 56.052 1.00 71.31 92 VAL A N 1
ATOM 672 C CA . VAL A 1 92 ? -40.067 0.606 55.795 1.00 71.31 92 VAL A CA 1
ATOM 673 C C . VAL A 1 92 ? -38.862 -0.322 55.649 1.00 71.31 92 VAL A C 1
ATOM 675 O O . VAL A 1 92 ? -38.013 -0.064 54.799 1.00 71.31 92 VAL A O 1
ATOM 678 N N . VAL A 1 93 ? -38.772 -1.386 56.451 1.00 72.75 93 VAL A N 1
ATOM 679 C CA . VAL A 1 93 ? -37.680 -2.368 56.346 1.00 72.75 93 VAL A CA 1
ATOM 680 C C . VAL A 1 93 ? -37.781 -3.153 55.039 1.00 72.75 93 VAL A C 1
ATOM 682 O O . VAL A 1 93 ? -36.773 -3.260 54.348 1.00 72.75 93 VAL A O 1
ATOM 685 N N . ASP A 1 94 ? -38.974 -3.599 54.640 1.00 74.94 94 ASP A N 1
ATOM 686 C CA . ASP A 1 94 ? -39.192 -4.242 53.334 1.00 74.94 94 ASP A CA 1
ATOM 687 C C . ASP A 1 94 ? -38.853 -3.298 52.172 1.00 74.94 94 ASP A C 1
ATOM 689 O O . ASP A 1 94 ? -38.201 -3.697 51.204 1.00 74.94 94 ASP A O 1
ATOM 693 N N . ALA A 1 95 ? -39.230 -2.019 52.274 1.00 69.81 95 ALA A N 1
ATOM 694 C CA . ALA A 1 95 ? -38.870 -1.019 51.274 1.00 69.81 95 ALA A CA 1
ATOM 695 C C . ALA A 1 95 ? -37.351 -0.777 51.211 1.00 69.81 95 ALA A C 1
ATOM 697 O O . ALA A 1 95 ? -36.807 -0.638 50.116 1.00 69.81 95 ALA A O 1
ATOM 698 N N . LEU A 1 96 ? -36.652 -0.750 52.352 1.00 73.00 96 LEU A N 1
ATOM 699 C CA . LEU A 1 96 ? -35.194 -0.608 52.391 1.00 73.00 96 LEU A CA 1
ATOM 700 C C . LEU A 1 96 ? -34.492 -1.835 51.805 1.00 73.00 96 LEU A C 1
ATOM 702 O O . LEU A 1 96 ? -33.560 -1.682 51.019 1.00 73.00 96 LEU A O 1
ATOM 706 N N . GLN A 1 97 ? -34.956 -3.035 52.153 1.00 72.94 97 GLN A N 1
ATOM 707 C CA . GLN A 1 97 ? -34.412 -4.293 51.649 1.00 72.94 97 GLN A CA 1
ATOM 708 C C . GLN A 1 97 ? -34.556 -4.363 50.122 1.00 72.94 97 GLN A C 1
ATOM 710 O O . GLN A 1 97 ? -33.584 -4.625 49.418 1.00 72.94 97 GLN A O 1
ATOM 715 N N . GLY A 1 98 ? -35.731 -3.999 49.597 1.00 77.50 98 GLY A N 1
ATOM 716 C CA . GLY A 1 98 ? -35.971 -3.931 48.155 1.00 77.50 98 GLY A CA 1
ATOM 717 C C . GLY A 1 98 ? -35.137 -2.869 47.427 1.00 77.50 98 GLY A C 1
ATOM 718 O O . GLY A 1 98 ? -34.815 -3.050 46.253 1.00 77.50 98 GLY A O 1
ATOM 719 N N . ILE A 1 99 ? -34.758 -1.772 48.096 1.00 72.38 99 ILE A N 1
ATOM 720 C CA . ILE A 1 99 ? -33.824 -0.780 47.535 1.00 72.38 99 ILE A CA 1
ATOM 721 C C . ILE A 1 99 ? -32.409 -1.360 47.464 1.00 72.38 99 ILE A C 1
ATOM 723 O O . ILE A 1 99 ? -31.767 -1.240 46.424 1.00 72.38 99 ILE A O 1
ATOM 727 N N . VAL A 1 100 ? -31.943 -2.023 48.526 1.00 75.44 100 VAL A N 1
ATOM 728 C CA . VAL A 1 100 ? -30.602 -2.629 48.571 1.00 75.44 100 VAL A CA 1
ATOM 729 C C . VAL A 1 100 ? -30.454 -3.725 47.512 1.00 75.44 100 VAL A C 1
ATOM 731 O O . VAL A 1 100 ? -29.470 -3.724 46.774 1.00 75.44 100 VAL A O 1
ATOM 734 N N . ASP A 1 101 ? -31.451 -4.598 47.358 1.00 79.50 101 ASP A N 1
ATOM 735 C CA . ASP A 1 101 ? -31.423 -5.658 46.341 1.00 79.50 101 ASP A CA 1
ATOM 736 C C . ASP A 1 101 ? -31.368 -5.088 44.912 1.00 79.50 101 ASP A C 1
ATOM 738 O O . ASP A 1 101 ? -30.690 -5.633 44.033 1.00 79.50 101 ASP A O 1
ATOM 742 N N . LYS A 1 102 ? -32.036 -3.951 44.666 1.00 77.56 102 LYS A N 1
ATOM 743 C CA . LYS A 1 102 ? -31.966 -3.265 43.368 1.00 77.56 102 LYS A CA 1
ATOM 744 C C . LYS A 1 102 ? -30.650 -2.538 43.146 1.00 77.56 102 LYS A C 1
ATOM 746 O O . LYS A 1 102 ? -30.137 -2.582 42.030 1.00 77.56 102 LYS A O 1
ATOM 751 N N . ASP A 1 103 ? -30.084 -1.917 44.173 1.00 75.75 103 ASP A N 1
ATOM 752 C CA . ASP A 1 103 ? -28.764 -1.293 44.077 1.00 75.75 103 ASP A CA 1
ATOM 753 C C . ASP A 1 103 ? -27.684 -2.356 43.773 1.00 75.75 103 ASP A C 1
ATOM 755 O O . ASP A 1 103 ? -26.803 -2.112 42.944 1.00 75.75 103 ASP A O 1
ATOM 759 N N . GLN A 1 104 ? -27.816 -3.574 44.314 1.00 78.62 104 GLN A N 1
ATOM 760 C CA . GLN A 1 104 ? -26.949 -4.710 43.978 1.00 78.62 104 GLN A CA 1
ATOM 761 C C . GLN A 1 104 ? -27.068 -5.110 42.493 1.00 78.62 104 GLN A C 1
ATOM 763 O O . GLN A 1 104 ? -26.058 -5.211 41.795 1.00 78.62 104 GLN A O 1
AT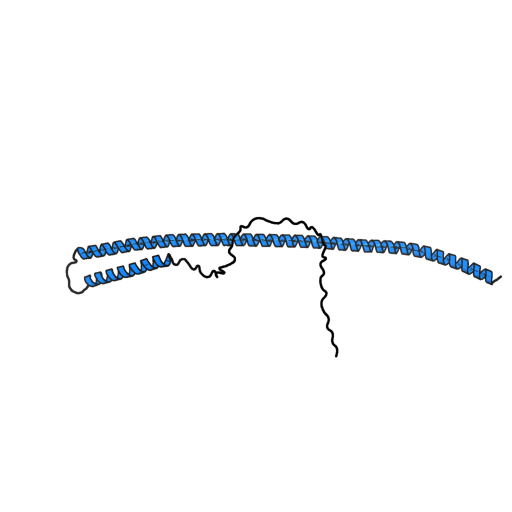OM 768 N N . GLN A 1 105 ? -28.294 -5.246 41.970 1.00 73.38 105 GLN A N 1
ATOM 769 C CA . GLN A 1 105 ? -28.518 -5.532 40.543 1.00 73.38 105 GLN A CA 1
ATOM 770 C C . GLN A 1 105 ? -27.971 -4.435 39.622 1.00 73.38 105 GLN A C 1
ATOM 772 O O . GLN A 1 105 ? -27.436 -4.733 38.552 1.00 73.38 105 GLN A O 1
ATOM 777 N N . ILE A 1 106 ? -28.086 -3.165 40.019 1.00 70.75 106 ILE A N 1
ATOM 778 C CA . ILE A 1 106 ? -27.547 -2.039 39.247 1.00 70.75 106 ILE A CA 1
ATOM 779 C C . ILE A 1 106 ? -26.020 -2.139 39.159 1.00 70.75 106 ILE A C 1
ATOM 781 O O . ILE A 1 106 ? -25.461 -1.974 38.071 1.00 70.75 106 ILE A O 1
ATOM 785 N N . VAL A 1 107 ? -25.346 -2.448 40.270 1.00 81.06 107 VAL A N 1
ATOM 786 C CA . VAL A 1 107 ? -23.887 -2.631 40.301 1.00 81.06 107 VAL A CA 1
ATOM 787 C C . VAL A 1 107 ? -23.454 -3.815 39.438 1.00 81.06 107 VAL A C 1
ATOM 789 O O . VAL A 1 107 ? -22.466 -3.703 38.710 1.00 81.06 107 VAL A O 1
ATOM 792 N N . ASP A 1 108 ? -24.201 -4.916 39.450 1.00 82.69 108 ASP A N 1
ATOM 793 C CA . ASP A 1 108 ? -23.897 -6.086 38.624 1.00 82.69 108 ASP A CA 1
ATOM 794 C C . ASP A 1 108 ? -24.026 -5.778 37.125 1.00 82.69 108 ASP A C 1
ATOM 796 O O . ASP A 1 108 ? -23.118 -6.083 36.344 1.00 82.69 108 ASP A O 1
ATOM 800 N N . VAL A 1 109 ? -25.098 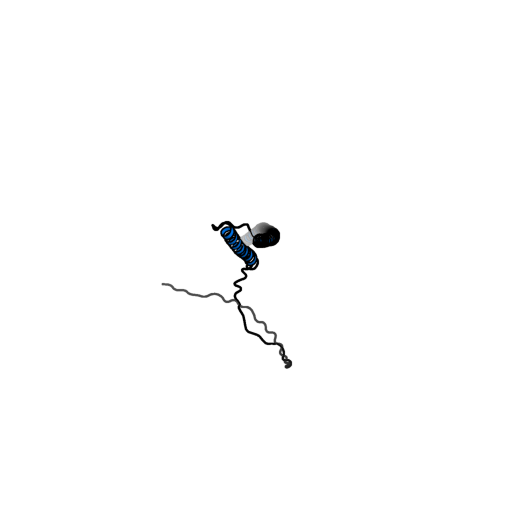-5.089 36.716 1.00 79.94 109 VAL A N 1
ATOM 801 C CA . VAL A 1 109 ? -25.293 -4.651 35.322 1.00 79.94 109 VAL A CA 1
ATOM 802 C C . VAL A 1 109 ? -24.215 -3.649 34.897 1.00 79.94 109 VAL A C 1
ATOM 804 O O . VAL A 1 109 ? -23.708 -3.732 33.774 1.00 79.94 109 VAL A O 1
ATOM 807 N N . LEU A 1 110 ? -23.815 -2.731 35.779 1.00 76.44 110 LEU A N 1
ATOM 808 C CA . LEU A 1 110 ? -22.723 -1.785 35.529 1.00 76.44 110 LEU A CA 1
ATOM 809 C C . LEU A 1 110 ? -21.383 -2.495 35.365 1.00 76.44 110 LEU A C 1
ATOM 811 O O . LEU A 1 110 ? -20.678 -2.231 34.395 1.00 76.44 110 LEU A O 1
ATOM 815 N N . ASN A 1 111 ? -21.050 -3.431 36.252 1.00 81.88 111 ASN A N 1
ATOM 816 C CA . ASN A 1 111 ? -19.829 -4.225 36.145 1.00 81.88 111 ASN A CA 1
ATOM 817 C C . ASN A 1 111 ? -19.809 -5.052 34.859 1.00 81.88 111 ASN A C 1
ATOM 819 O O . ASN A 1 111 ? -18.785 -5.122 34.177 1.00 81.88 111 ASN A O 1
ATOM 823 N N . GLN A 1 112 ? -20.938 -5.653 34.486 1.00 80.00 112 GLN A N 1
ATOM 824 C CA . GLN A 1 112 ? -21.044 -6.403 33.241 1.00 80.00 112 GLN A CA 1
ATOM 825 C C . GLN A 1 112 ? -20.900 -5.491 32.016 1.00 80.00 112 GLN A C 1
ATOM 827 O O . GLN A 1 112 ? -20.208 -5.850 31.062 1.00 80.00 112 GLN A O 1
ATOM 832 N N . THR A 1 113 ? -21.484 -4.293 32.056 1.00 75.44 113 THR A N 1
ATOM 833 C CA . THR A 1 113 ? -21.371 -3.291 30.986 1.00 75.44 113 THR A CA 1
ATOM 834 C C . THR A 1 113 ? -19.948 -2.746 30.880 1.00 75.44 113 THR A C 1
ATOM 836 O O . THR A 1 113 ? -19.416 -2.665 29.777 1.00 75.44 113 THR A O 1
ATOM 839 N N . ALA A 1 114 ? -19.286 -2.467 32.003 1.00 73.06 114 ALA A N 1
ATOM 840 C CA . ALA A 1 114 ? -17.895 -2.026 32.048 1.00 73.06 114 ALA A CA 1
ATOM 841 C C . ALA A 1 114 ? -16.945 -3.096 31.493 1.00 73.06 114 ALA A C 1
ATOM 843 O O . ALA A 1 114 ? -16.107 -2.796 30.644 1.00 73.06 114 ALA A O 1
ATOM 844 N N . ARG A 1 115 ? -17.123 -4.365 31.889 1.00 77.94 115 ARG A N 1
ATOM 845 C CA . ARG A 1 115 ? -16.350 -5.495 31.341 1.00 77.94 115 ARG A CA 1
ATOM 846 C C . ARG A 1 115 ? -16.559 -5.649 29.839 1.00 77.94 115 ARG A C 1
ATOM 848 O O . ARG A 1 115 ? -15.600 -5.877 29.105 1.00 77.94 115 ARG A O 1
ATOM 855 N N . GLN A 1 116 ? -17.795 -5.499 29.366 1.00 78.19 116 GLN A N 1
ATOM 856 C CA . GLN A 1 116 ? -18.082 -5.558 27.937 1.00 78.19 116 GLN A CA 1
ATOM 857 C C . GLN A 1 116 ? -17.456 -4.390 27.181 1.00 78.19 116 GLN A C 1
ATOM 859 O O . GLN A 1 116 ? -16.763 -4.643 26.200 1.00 78.19 116 GLN A O 1
ATOM 864 N N . ALA A 1 117 ? -17.606 -3.158 27.671 1.00 69.06 117 ALA A N 1
ATOM 865 C CA . ALA A 1 117 ? -16.985 -1.972 27.091 1.00 69.06 117 ALA A CA 1
ATOM 866 C C . ALA A 1 117 ? -15.456 -2.118 27.014 1.00 69.06 117 ALA A C 1
ATOM 868 O O . ALA A 1 117 ? -14.856 -1.866 25.970 1.00 69.06 117 ALA A O 1
ATOM 869 N N . GLN A 1 118 ? -14.825 -2.616 28.080 1.00 73.88 118 GLN A N 1
ATOM 870 C CA . GLN A 1 118 ? -13.389 -2.885 28.111 1.00 73.88 118 GLN A CA 1
ATOM 871 C C . GLN A 1 118 ? -12.985 -3.959 27.090 1.00 73.88 118 GLN A C 1
ATOM 873 O O . GLN A 1 118 ? -12.008 -3.776 26.365 1.00 73.88 118 GLN A O 1
ATOM 878 N N . SER A 1 119 ? -13.756 -5.046 26.973 1.00 78.62 119 SER A N 1
ATOM 879 C CA . SER A 1 119 ? -13.494 -6.102 25.986 1.00 78.62 119 SER A CA 1
ATOM 880 C C . SER A 1 119 ? -13.655 -5.616 24.541 1.00 78.62 119 SER A C 1
ATOM 882 O O . SER A 1 119 ? -12.842 -5.958 23.681 1.00 78.62 119 SER A O 1
ATOM 884 N N . THR A 1 120 ? -14.650 -4.765 24.265 1.00 74.56 120 THR A N 1
ATOM 885 C CA . THR A 1 120 ? -14.846 -4.167 22.941 1.00 74.56 120 THR A CA 1
ATOM 886 C C . THR A 1 120 ? -13.732 -3.189 22.606 1.00 74.56 120 THR A C 1
ATOM 888 O O . THR A 1 120 ? -13.209 -3.248 21.499 1.00 74.56 120 THR A O 1
ATOM 891 N N . SER A 1 121 ? -13.299 -2.357 23.555 1.00 62.50 121 SER A N 1
ATOM 892 C CA . SER A 1 121 ? -12.182 -1.431 23.348 1.00 62.50 121 SER A CA 1
ATOM 893 C C . SER A 1 121 ? -10.865 -2.169 23.116 1.00 62.50 121 SER A C 1
ATOM 895 O O . SER A 1 121 ? -10.124 -1.810 22.207 1.00 62.50 121 SER A O 1
ATOM 897 N N . ALA A 1 122 ? -10.593 -3.242 23.865 1.00 80.44 122 ALA A N 1
ATOM 898 C CA . ALA A 1 122 ? -9.413 -4.079 23.650 1.00 80.44 122 ALA A CA 1
ATOM 899 C C . ALA A 1 122 ? -9.438 -4.766 22.274 1.00 80.44 122 ALA A C 1
ATOM 901 O O . ALA A 1 122 ? -8.426 -4.799 21.576 1.00 80.44 122 ALA A O 1
ATOM 902 N N . ARG A 1 123 ? -10.606 -5.265 21.845 1.00 77.94 123 ARG A N 1
ATOM 903 C CA . ARG A 1 123 ? -10.781 -5.859 20.513 1.00 77.94 123 ARG A CA 1
ATOM 904 C C . ARG A 1 123 ? -10.593 -4.831 19.399 1.00 77.94 123 ARG A C 1
ATOM 906 O O . ARG A 1 123 ? -9.945 -5.137 18.402 1.00 77.94 123 ARG A O 1
ATOM 913 N N . LEU A 1 124 ? -11.133 -3.624 19.565 1.00 74.94 124 LEU A N 1
ATOM 914 C CA . LEU A 1 124 ? -10.942 -2.526 18.619 1.00 74.94 124 LEU A CA 1
ATOM 915 C C . LEU A 1 124 ? -9.466 -2.134 18.539 1.00 74.94 124 LEU A C 1
ATOM 917 O O . LEU A 1 124 ? -8.934 -2.092 17.438 1.00 74.94 124 LEU A O 1
ATOM 921 N N . ALA A 1 125 ? -8.789 -1.966 19.679 1.00 76.94 125 ALA A N 1
ATOM 922 C CA . ALA A 1 125 ? -7.360 -1.667 19.733 1.00 76.94 125 ALA A CA 1
ATOM 923 C C . ALA A 1 125 ? -6.516 -2.743 19.022 1.00 76.94 125 ALA A C 1
ATOM 925 O O . ALA A 1 125 ? -5.679 -2.416 18.184 1.00 76.94 125 ALA A O 1
ATOM 926 N N . ALA A 1 126 ? -6.784 -4.027 19.282 1.00 78.31 126 ALA A N 1
ATOM 927 C CA . ALA A 1 126 ? -6.104 -5.135 18.608 1.00 78.31 126 ALA A CA 1
ATOM 928 C C . ALA A 1 126 ? -6.377 -5.171 17.092 1.00 78.31 126 ALA A C 1
ATOM 930 O O . ALA A 1 126 ? -5.492 -5.480 16.300 1.00 78.31 126 ALA A O 1
ATOM 931 N N . THR A 1 127 ? -7.595 -4.821 16.671 1.00 73.69 127 THR A N 1
ATOM 932 C CA . THR A 1 127 ? -7.937 -4.745 15.243 1.00 73.69 127 THR A CA 1
ATOM 933 C C . THR A 1 127 ? -7.232 -3.560 14.583 1.00 73.69 127 THR A C 1
ATOM 935 O O . THR A 1 127 ? -6.717 -3.691 13.477 1.00 73.69 127 THR A O 1
ATOM 938 N N . THR A 1 128 ? -7.151 -2.410 15.260 1.00 75.12 128 THR A N 1
ATOM 939 C CA . THR A 1 128 ? -6.447 -1.233 14.737 1.00 75.12 128 THR A CA 1
ATOM 940 C C . THR A 1 128 ? -4.951 -1.473 14.596 1.00 75.12 128 THR A C 1
ATOM 942 O O . THR A 1 128 ? -4.393 -1.116 13.564 1.00 75.12 128 THR A O 1
ATOM 945 N N . THR A 1 129 ? -4.309 -2.137 15.563 1.00 82.81 129 THR A N 1
ATOM 946 C CA . THR A 1 129 ? -2.880 -2.461 15.463 1.00 82.81 129 THR A CA 1
ATOM 947 C C . THR A 1 129 ? -2.608 -3.468 14.349 1.00 82.81 129 THR A C 1
ATOM 949 O O . THR A 1 129 ? -1.630 -3.317 13.622 1.00 82.81 129 THR A O 1
ATOM 952 N N . GLN A 1 130 ? -3.492 -4.452 14.150 1.00 79.38 130 GLN A N 1
ATOM 953 C CA . GLN A 1 130 ? -3.387 -5.405 13.042 1.00 79.38 130 GLN A CA 1
ATOM 954 C C . GLN A 1 130 ? -3.579 -4.735 11.669 1.00 79.38 130 GLN A C 1
ATOM 956 O O . GLN A 1 130 ? -2.884 -5.061 10.705 1.00 79.38 130 GLN A O 1
ATOM 961 N N . LEU A 1 131 ? -4.514 -3.789 11.559 1.00 70.00 131 LEU A N 1
ATOM 962 C CA . LEU A 1 131 ? -4.709 -3.008 10.335 1.00 70.00 131 LEU A CA 1
ATOM 963 C C . LEU A 1 131 ? -3.501 -2.108 10.051 1.00 70.00 131 LEU A C 1
ATOM 965 O O . LEU A 1 131 ? -3.077 -2.001 8.902 1.00 70.00 131 LEU A O 1
ATOM 969 N N . GLU A 1 132 ? -2.921 -1.497 11.085 1.00 81.62 132 GLU A N 1
ATOM 970 C CA . GLU A 1 132 ? -1.723 -0.669 10.957 1.00 81.62 132 GLU A CA 1
ATOM 971 C C . GLU A 1 132 ? -0.502 -1.493 10.530 1.00 81.62 132 GLU A C 1
ATOM 973 O O . GLU A 1 132 ? 0.217 -1.079 9.619 1.00 81.62 132 GLU A O 1
ATOM 978 N N . SER A 1 133 ? -0.295 -2.678 11.117 1.00 83.38 133 SER A N 1
ATOM 979 C CA . SER A 1 133 ? 0.797 -3.572 10.717 1.00 83.38 133 SER A CA 1
ATOM 980 C C . SER A 1 133 ? 0.637 -4.020 9.266 1.00 83.38 133 SER A C 1
ATOM 982 O O . SER A 1 133 ? 1.567 -3.883 8.479 1.00 83.38 133 SER A O 1
ATOM 984 N N . THR A 1 134 ? -0.573 -4.434 8.877 1.00 84.56 134 THR A N 1
ATOM 985 C CA . THR A 1 134 ? -0.875 -4.847 7.497 1.00 84.56 134 THR A CA 1
ATOM 986 C C . THR A 1 134 ? -0.660 -3.697 6.509 1.00 84.56 134 THR A C 1
ATOM 988 O O . THR A 1 134 ? -0.067 -3.886 5.450 1.00 84.56 134 THR A O 1
ATOM 991 N N . GLY A 1 135 ? -1.090 -2.480 6.859 1.00 85.62 135 GLY A N 1
ATOM 992 C CA . GLY A 1 135 ? -0.863 -1.295 6.031 1.00 85.62 135 GLY A CA 1
ATOM 993 C C . GLY A 1 135 ? 0.617 -0.915 5.916 1.00 85.62 135 GLY A C 1
ATOM 994 O O . GLY A 1 135 ? 1.051 -0.419 4.876 1.00 85.62 135 GLY A O 1
ATOM 995 N N . ARG A 1 136 ? 1.414 -1.154 6.963 1.00 85.31 136 ARG A N 1
ATOM 996 C CA . ARG A 1 136 ? 2.866 -0.947 6.939 1.00 85.31 136 ARG A CA 1
ATOM 997 C C . ARG A 1 136 ? 3.569 -1.983 6.061 1.00 85.31 136 ARG A C 1
ATOM 999 O O . ARG A 1 136 ? 4.458 -1.604 5.301 1.00 85.31 136 ARG A O 1
ATOM 1006 N N . ASP A 1 137 ? 3.146 -3.240 6.130 1.00 90.38 137 ASP A N 1
ATOM 1007 C CA . ASP A 1 137 ? 3.689 -4.328 5.315 1.00 90.38 137 ASP A CA 1
ATOM 1008 C C . ASP A 1 137 ? 3.403 -4.105 3.827 1.00 90.38 137 ASP A C 1
ATOM 1010 O O . ASP A 1 137 ? 4.316 -4.197 3.009 1.00 90.38 137 ASP A O 1
ATOM 1014 N N . ASP A 1 138 ? 2.179 -3.707 3.470 1.00 89.62 138 ASP A N 1
ATOM 1015 C CA . ASP A 1 138 ? 1.817 -3.386 2.083 1.00 89.62 138 ASP A CA 1
ATOM 1016 C C . ASP A 1 138 ? 2.647 -2.215 1.524 1.00 89.62 138 ASP A C 1
ATOM 1018 O O . ASP A 1 138 ? 3.213 -2.279 0.428 1.00 89.62 138 ASP A O 1
ATOM 1022 N N . ARG A 1 139 ? 2.839 -1.157 2.323 1.00 88.38 139 ARG A N 1
ATOM 1023 C CA . ARG A 1 139 ? 3.735 -0.044 1.963 1.00 88.38 139 ARG A CA 1
ATOM 1024 C C . ARG A 1 139 ? 5.187 -0.488 1.787 1.00 88.38 139 ARG A C 1
ATOM 1026 O O . ARG A 1 139 ? 5.872 0.021 0.906 1.00 88.38 139 ARG A O 1
ATOM 1033 N N . ASN A 1 140 ? 5.663 -1.430 2.594 1.00 92.44 140 ASN A N 1
ATOM 1034 C CA . ASN A 1 140 ? 7.014 -1.963 2.449 1.00 92.44 140 ASN A CA 1
ATOM 1035 C C . ASN A 1 140 ? 7.148 -2.805 1.168 1.00 92.44 140 ASN A C 1
ATOM 1037 O O . ASN A 1 140 ? 8.073 -2.599 0.389 1.00 92.44 140 ASN A O 1
ATOM 1041 N N . LEU A 1 141 ? 6.173 -3.674 0.883 1.00 94.31 141 LEU A N 1
ATOM 1042 C CA . LEU A 1 141 ? 6.142 -4.470 -0.348 1.00 94.31 141 LEU A CA 1
ATOM 1043 C C . LEU A 1 141 ? 6.108 -3.590 -1.602 1.00 94.31 141 LEU A C 1
ATOM 1045 O O . LEU A 1 141 ? 6.822 -3.854 -2.568 1.00 94.31 141 LEU A O 1
ATOM 1049 N N . THR A 1 142 ? 5.302 -2.527 -1.598 1.00 93.88 142 THR A N 1
ATOM 1050 C CA . THR A 1 142 ? 5.257 -1.574 -2.717 1.00 93.88 142 THR A CA 1
ATOM 1051 C C . THR A 1 142 ? 6.569 -0.806 -2.871 1.00 93.88 142 THR A C 1
ATOM 1053 O O . THR A 1 142 ? 7.044 -0.662 -3.996 1.00 93.88 142 THR A O 1
ATOM 1056 N N . ALA A 1 143 ? 7.199 -0.377 -1.773 1.00 94.19 143 ALA A N 1
ATOM 1057 C CA . ALA A 1 143 ? 8.511 0.268 -1.809 1.00 94.19 143 ALA A CA 1
ATOM 1058 C C . ALA A 1 143 ? 9.602 -0.671 -2.350 1.00 94.19 143 ALA A C 1
ATOM 1060 O O . ALA A 1 143 ? 10.412 -0.258 -3.178 1.00 94.19 143 ALA A O 1
ATOM 1061 N N . GLN A 1 144 ? 9.587 -1.943 -1.945 1.00 95.75 144 GLN A N 1
ATOM 1062 C CA . GLN A 1 144 ? 10.525 -2.951 -2.430 1.00 95.75 144 GLN A CA 1
ATOM 1063 C C . GLN A 1 144 ? 10.350 -3.208 -3.932 1.00 95.75 144 GLN A C 1
ATOM 1065 O O . GLN A 1 144 ? 11.332 -3.190 -4.670 1.00 95.75 144 GLN A O 1
ATOM 1070 N N . ARG A 1 145 ? 9.105 -3.353 -4.405 1.00 96.19 145 ARG A N 1
ATOM 1071 C CA . ARG A 1 145 ? 8.804 -3.488 -5.841 1.00 96.19 145 ARG A CA 1
ATOM 1072 C C . ARG A 1 145 ? 9.230 -2.259 -6.638 1.00 96.19 145 ARG A C 1
ATOM 1074 O O . ARG A 1 145 ? 9.735 -2.393 -7.745 1.00 96.19 145 ARG A O 1
ATOM 1081 N N . LEU A 1 146 ? 9.033 -1.061 -6.088 1.00 97.56 146 LEU A N 1
ATOM 1082 C CA . LEU A 1 146 ? 9.463 0.176 -6.737 1.00 97.56 146 LEU A CA 1
ATOM 1083 C C . LEU A 1 146 ? 10.990 0.226 -6.875 1.00 97.56 146 LEU A C 1
ATOM 1085 O O . LEU A 1 146 ? 11.487 0.586 -7.937 1.00 97.56 146 LEU A O 1
ATOM 1089 N N . ALA A 1 147 ? 11.722 -0.155 -5.827 1.00 96.88 147 ALA A N 1
ATOM 1090 C CA . ALA A 1 147 ? 13.181 -0.211 -5.852 1.00 96.88 147 ALA A CA 1
ATOM 1091 C C . ALA A 1 147 ? 13.702 -1.259 -6.852 1.00 96.88 147 ALA A C 1
ATOM 1093 O O . ALA A 1 147 ? 14.663 -1.001 -7.573 1.00 96.88 147 ALA A O 1
ATOM 1094 N N . GLU A 1 148 ? 13.048 -2.419 -6.936 1.00 97.56 148 GLU A N 1
ATOM 1095 C CA . GLU A 1 148 ? 13.378 -3.463 -7.911 1.00 97.56 148 GLU A CA 1
ATOM 1096 C C . GLU A 1 148 ? 13.171 -2.973 -9.351 1.00 97.56 148 GLU A C 1
ATOM 1098 O O . GLU A 1 148 ? 14.095 -3.047 -10.159 1.00 97.56 148 GLU A O 1
ATOM 1103 N N . LEU A 1 149 ? 12.021 -2.354 -9.644 1.00 97.94 149 LEU A N 1
ATOM 1104 C CA . LEU A 1 149 ? 11.750 -1.753 -10.954 1.00 97.94 149 LEU A CA 1
ATOM 1105 C C . LEU A 1 149 ? 12.755 -0.651 -11.308 1.00 97.94 149 LEU A C 1
ATOM 1107 O O . LEU A 1 149 ? 13.203 -0.568 -12.450 1.00 97.94 149 LEU A O 1
ATOM 1111 N N . GLN A 1 150 ? 13.136 0.193 -10.346 1.00 97.62 150 GLN A N 1
ATOM 1112 C CA . GLN A 1 150 ? 14.161 1.215 -10.570 1.00 97.62 150 GLN A CA 1
ATOM 1113 C C . GLN A 1 150 ? 15.494 0.578 -10.971 1.00 97.62 150 GLN A C 1
ATOM 1115 O O . GLN A 1 150 ? 16.072 0.961 -11.988 1.00 97.62 150 GLN A O 1
ATOM 1120 N N . ASN A 1 151 ? 15.931 -0.453 -10.252 1.00 97.56 151 ASN A N 1
ATOM 1121 C CA . ASN A 1 151 ? 17.169 -1.162 -10.559 1.00 97.56 151 ASN A CA 1
ATOM 1122 C C . ASN A 1 151 ? 17.118 -1.851 -11.938 1.00 97.56 151 ASN A C 1
ATOM 1124 O O . ASN A 1 151 ? 18.079 -1.801 -12.708 1.00 97.56 151 ASN A O 1
ATOM 1128 N N . GLU A 1 152 ? 15.985 -2.452 -12.311 1.00 97.31 152 GLU A N 1
ATOM 1129 C CA . GLU A 1 152 ? 15.796 -3.004 -13.658 1.00 97.31 152 GLU A CA 1
ATOM 1130 C C . GLU A 1 152 ? 15.915 -1.924 -14.740 1.00 97.31 152 GLU A C 1
ATOM 1132 O O . GLU A 1 152 ? 16.611 -2.121 -15.741 1.00 97.31 152 GLU A O 1
ATOM 1137 N N . THR A 1 153 ? 15.287 -0.761 -14.538 1.00 97.25 153 THR A N 1
ATOM 1138 C CA . THR A 1 153 ? 15.366 0.346 -15.503 1.00 97.25 153 THR A CA 1
ATOM 1139 C C . THR A 1 153 ? 16.777 0.912 -15.634 1.00 97.25 153 THR A C 1
ATOM 1141 O O . THR A 1 153 ? 17.205 1.224 -16.746 1.00 97.25 153 THR A O 1
ATOM 1144 N N . GLU A 1 154 ? 17.528 1.006 -14.537 1.00 97.62 154 GLU A N 1
ATOM 1145 C CA . GLU A 1 154 ? 18.924 1.443 -14.565 1.00 97.62 154 GLU A CA 1
ATOM 1146 C C . GLU A 1 154 ? 19.803 0.440 -15.316 1.00 97.62 154 GLU A C 1
ATOM 1148 O O . GLU A 1 154 ? 20.525 0.834 -16.233 1.00 97.62 154 GLU A O 1
ATOM 1153 N N . ASN A 1 155 ? 19.657 -0.859 -15.039 1.00 97.31 155 ASN A N 1
ATOM 1154 C CA . ASN A 1 155 ? 20.369 -1.913 -15.765 1.00 97.31 155 ASN A CA 1
ATOM 1155 C C . ASN A 1 155 ? 20.071 -1.896 -17.272 1.00 97.31 155 ASN A C 1
ATOM 1157 O O . ASN A 1 155 ? 20.979 -2.055 -18.094 1.00 97.31 155 ASN A O 1
ATOM 1161 N N . LEU A 1 156 ? 18.808 -1.705 -17.666 1.00 97.81 156 LEU A N 1
ATOM 1162 C CA . LEU A 1 156 ? 18.437 -1.584 -19.079 1.00 97.81 156 LEU A CA 1
ATOM 1163 C C . LEU A 1 156 ? 19.076 -0.350 -19.716 1.00 97.81 156 LEU A C 1
ATOM 1165 O O . LEU A 1 156 ? 19.680 -0.453 -20.785 1.00 97.81 156 LEU A O 1
ATOM 1169 N N . ARG A 1 157 ? 19.033 0.792 -19.029 1.00 97.44 157 ARG A N 1
ATOM 1170 C CA . ARG A 1 157 ? 19.643 2.035 -19.503 1.00 97.44 157 ARG A CA 1
ATOM 1171 C C . ARG A 1 157 ? 21.157 1.914 -19.663 1.00 97.44 157 ARG A C 1
ATOM 1173 O O . ARG A 1 157 ? 21.732 2.477 -20.595 1.00 97.44 157 ARG A O 1
ATOM 1180 N N . GLU A 1 158 ? 21.829 1.194 -18.773 1.00 97.44 158 GLU A N 1
ATOM 1181 C CA . GLU A 1 158 ? 23.259 0.913 -18.904 1.00 97.44 158 GLU A CA 1
ATOM 1182 C C . GLU A 1 158 ? 23.562 0.024 -20.109 1.00 97.44 158 GLU A C 1
ATOM 1184 O O . GLU A 1 158 ? 24.499 0.309 -20.859 1.00 97.44 158 GLU A O 1
ATOM 1189 N N . ARG A 1 159 ? 22.746 -1.006 -20.357 1.00 97.00 159 ARG A N 1
ATOM 1190 C CA . ARG A 1 159 ? 22.886 -1.858 -21.548 1.00 97.00 159 ARG A CA 1
ATOM 1191 C C . ARG A 1 159 ? 22.695 -1.068 -22.835 1.00 97.00 159 ARG A C 1
ATOM 1193 O O . ARG A 1 159 ? 23.488 -1.237 -23.758 1.00 97.00 159 ARG A O 1
ATOM 1200 N N . GLU A 1 160 ? 21.703 -0.185 -22.889 1.00 96.88 160 GLU A N 1
ATOM 1201 C CA . GLU A 1 160 ? 21.490 0.704 -24.036 1.00 96.88 160 GLU A CA 1
ATOM 1202 C C . GLU A 1 160 ? 22.704 1.608 -24.272 1.00 96.88 160 GLU A C 1
ATOM 1204 O O . GLU A 1 160 ? 23.215 1.680 -25.389 1.00 96.88 160 GLU A O 1
ATOM 1209 N N . LYS A 1 161 ? 23.244 2.233 -23.216 1.00 97.44 161 LYS A N 1
ATOM 1210 C CA . LYS A 1 161 ? 24.472 3.041 -23.315 1.00 97.44 161 LYS A CA 1
ATOM 1211 C C . LYS A 1 161 ? 25.652 2.227 -23.844 1.00 97.44 161 LYS A C 1
ATOM 1213 O O . LYS A 1 161 ? 26.389 2.708 -24.701 1.00 97.44 161 LYS A O 1
ATOM 1218 N N . GLN A 1 162 ? 25.831 0.997 -23.362 1.00 97.12 162 GLN A N 1
ATOM 1219 C CA . GLN A 1 162 ? 26.893 0.110 -23.839 1.00 97.12 162 GLN A CA 1
ATOM 1220 C C . GLN A 1 162 ? 26.696 -0.281 -25.307 1.00 97.12 162 GLN A C 1
ATOM 1222 O O . GLN A 1 162 ? 27.666 -0.321 -26.061 1.00 97.12 162 GLN A O 1
ATOM 1227 N N . GLN A 1 163 ? 25.462 -0.555 -25.734 1.00 97.06 163 GLN A N 1
ATOM 1228 C CA . GLN A 1 163 ? 25.153 -0.861 -27.131 1.00 97.06 163 GLN A CA 1
ATOM 1229 C C . GLN A 1 163 ? 25.444 0.330 -28.046 1.00 97.06 163 GLN A C 1
ATOM 1231 O O . GLN A 1 163 ? 26.091 0.146 -29.074 1.00 97.06 163 GLN A O 1
ATOM 1236 N N . LEU A 1 164 ? 25.051 1.542 -27.648 1.00 97.31 164 LEU A N 1
ATOM 1237 C CA . LEU A 1 164 ? 25.369 2.764 -28.389 1.00 97.31 164 LEU A CA 1
ATOM 1238 C C . LEU A 1 164 ? 26.880 2.997 -28.472 1.00 97.31 164 LEU A C 1
ATOM 1240 O O . LEU A 1 164 ? 27.400 3.265 -29.551 1.00 97.31 164 LEU A O 1
ATOM 1244 N N . ALA A 1 165 ? 27.605 2.827 -27.364 1.00 96.75 165 ALA A N 1
ATOM 1245 C CA . ALA A 1 165 ? 29.060 2.953 -27.359 1.00 96.75 165 ALA A CA 1
ATOM 1246 C C . ALA A 1 165 ? 29.729 1.941 -28.305 1.00 96.75 165 ALA A C 1
ATOM 1248 O O . ALA A 1 165 ? 30.661 2.294 -29.022 1.00 96.75 165 ALA A O 1
ATOM 1249 N N . ARG A 1 166 ? 29.228 0.698 -28.358 1.00 95.75 166 ARG A N 1
ATOM 1250 C CA . ARG A 1 166 ? 29.715 -0.320 -29.302 1.00 95.75 166 ARG A CA 1
ATOM 1251 C C . ARG A 1 166 ? 29.412 0.041 -30.752 1.00 95.75 166 ARG A C 1
ATOM 1253 O O . ARG A 1 166 ? 30.275 -0.158 -31.597 1.00 95.75 166 ARG A O 1
ATOM 1260 N N . GLN A 1 167 ? 28.222 0.563 -31.046 1.00 95.81 167 GLN A N 1
ATOM 1261 C CA . GLN A 1 167 ? 27.876 1.014 -32.398 1.00 95.81 167 GLN A CA 1
ATOM 1262 C C . GLN A 1 167 ? 28.808 2.140 -32.853 1.00 95.81 167 GLN A C 1
ATOM 1264 O O . GLN A 1 167 ? 29.394 2.037 -33.924 1.00 95.81 167 GLN A O 1
ATOM 1269 N N . LEU A 1 168 ? 29.034 3.145 -32.002 1.00 96.62 168 LEU A N 1
ATOM 1270 C CA . LEU A 1 168 ? 29.962 4.240 -32.296 1.00 96.62 168 LEU A CA 1
ATOM 1271 C C . LEU A 1 168 ? 31.407 3.756 -32.470 1.00 96.62 168 LEU A C 1
ATOM 1273 O O . LEU A 1 168 ? 32.103 4.222 -33.369 1.00 96.62 168 LEU A O 1
ATOM 1277 N N . ALA A 1 169 ? 31.858 2.808 -31.644 1.00 96.25 169 ALA A N 1
ATOM 1278 C CA . ALA A 1 169 ? 33.187 2.215 -31.781 1.00 96.25 169 ALA A CA 1
ATOM 1279 C C . ALA A 1 169 ? 33.344 1.482 -33.126 1.00 96.25 169 ALA A C 1
ATOM 1281 O O . ALA A 1 169 ? 34.316 1.712 -33.840 1.00 96.25 169 ALA A O 1
ATOM 1282 N N . LEU A 1 170 ? 32.355 0.670 -33.515 1.00 95.00 170 LEU A N 1
ATOM 1283 C CA . LEU A 1 170 ? 32.350 -0.024 -34.807 1.00 95.00 170 LEU A CA 1
ATOM 1284 C C . LEU A 1 170 ? 32.291 0.953 -35.989 1.00 95.00 170 LEU A C 1
ATOM 1286 O O . LEU A 1 170 ? 32.962 0.744 -36.998 1.00 95.00 170 LEU A O 1
ATOM 1290 N N . GLU A 1 171 ? 31.512 2.031 -35.885 1.00 94.75 171 GLU A N 1
ATOM 1291 C CA . GLU A 1 171 ? 31.466 3.078 -36.910 1.00 94.75 171 GLU A CA 1
ATOM 1292 C C . GLU A 1 171 ? 32.817 3.784 -37.066 1.00 94.75 171 GLU A C 1
ATOM 1294 O O . GLU A 1 171 ? 33.251 4.023 -38.198 1.00 94.75 171 GLU A O 1
ATOM 1299 N N . ALA A 1 172 ? 33.509 4.064 -35.957 1.00 94.44 172 ALA A N 1
ATOM 1300 C CA . ALA A 1 172 ? 34.846 4.648 -35.969 1.00 94.44 172 ALA A CA 1
ATOM 1301 C C . ALA A 1 172 ? 35.877 3.708 -36.618 1.00 94.44 172 ALA A C 1
ATOM 1303 O O . ALA A 1 172 ? 36.615 4.138 -37.506 1.00 94.44 172 ALA A O 1
ATOM 1304 N N . GLU A 1 173 ? 35.873 2.418 -36.265 1.00 91.94 173 GLU A N 1
ATOM 1305 C CA . GLU A 1 173 ? 36.745 1.408 -36.883 1.00 91.94 173 GLU A CA 1
ATOM 1306 C C . GLU A 1 173 ? 36.489 1.286 -38.395 1.00 91.94 173 GLU A C 1
ATOM 1308 O O . GLU A 1 173 ? 37.419 1.262 -39.205 1.00 91.94 173 GLU A O 1
ATOM 1313 N N . VAL A 1 174 ? 35.220 1.267 -38.817 1.00 92.62 174 VAL A N 1
ATOM 1314 C CA . VAL A 1 174 ? 34.862 1.226 -40.243 1.00 92.62 174 VAL A CA 1
ATOM 1315 C C . VAL A 1 174 ? 35.307 2.499 -40.964 1.00 92.62 174 VAL A C 1
ATOM 1317 O O . VAL A 1 174 ? 35.756 2.416 -42.112 1.00 92.62 174 VAL A O 1
ATOM 1320 N N . ALA A 1 175 ? 35.191 3.669 -40.334 1.00 91.44 175 ALA A N 1
ATOM 1321 C CA . ALA A 1 175 ? 35.653 4.931 -40.903 1.00 91.44 175 ALA A CA 1
ATOM 1322 C C . ALA A 1 175 ? 37.177 4.942 -41.095 1.00 91.44 175 ALA A C 1
ATOM 1324 O O . ALA A 1 175 ? 37.651 5.342 -42.161 1.00 91.44 175 ALA A O 1
ATOM 1325 N N . GLU A 1 176 ? 37.937 4.429 -40.127 1.00 88.19 176 GLU A N 1
ATOM 1326 C CA . GLU A 1 176 ? 39.394 4.304 -40.214 1.00 88.19 176 GLU A CA 1
ATOM 1327 C C . GLU A 1 176 ? 39.815 3.340 -41.336 1.00 88.19 176 GLU A C 1
ATOM 1329 O O . GLU A 1 176 ? 40.633 3.682 -42.200 1.00 88.19 176 GLU A O 1
ATOM 1334 N N . VAL A 1 177 ? 39.178 2.166 -41.417 1.00 88.75 177 VAL A N 1
ATOM 1335 C CA . VAL A 1 177 ? 39.433 1.198 -42.496 1.00 88.75 177 VAL A CA 1
ATOM 1336 C C . VAL A 1 177 ? 39.081 1.796 -43.857 1.00 88.75 177 VAL A C 1
ATOM 1338 O O . VAL A 1 177 ? 39.862 1.660 -44.804 1.00 88.75 177 VAL A O 1
ATOM 1341 N N . LYS A 1 178 ? 37.943 2.490 -43.978 1.00 88.81 178 LYS A N 1
ATOM 1342 C CA . LYS A 1 178 ? 37.566 3.189 -45.214 1.00 88.81 178 LYS A CA 1
ATOM 1343 C C . LYS A 1 178 ? 38.605 4.233 -45.588 1.00 88.81 178 LYS A C 1
ATOM 1345 O O . LYS A 1 178 ? 39.005 4.256 -46.745 1.00 88.81 178 LYS A O 1
ATOM 1350 N N . HIS A 1 179 ? 39.076 5.045 -44.646 1.00 86.00 179 HIS A N 1
ATOM 1351 C CA . HIS A 1 179 ? 40.085 6.066 -44.918 1.00 86.00 179 HIS A CA 1
ATOM 1352 C C . HIS A 1 179 ? 41.376 5.449 -45.477 1.00 86.00 179 HIS A C 1
ATOM 1354 O O . HIS A 1 179 ? 41.877 5.895 -46.510 1.00 86.00 179 HIS A O 1
ATOM 1360 N N . SER A 1 180 ? 41.850 4.345 -44.886 1.00 82.31 180 SER A N 1
ATOM 1361 C CA . SER A 1 180 ? 43.031 3.626 -45.388 1.00 82.31 180 SER A CA 1
ATOM 1362 C C . SER A 1 180 ? 42.845 3.077 -46.813 1.00 82.31 180 SER A C 1
ATOM 1364 O O . SER A 1 180 ? 43.772 3.132 -47.626 1.00 82.31 180 SER A O 1
ATOM 1366 N N . ARG A 1 181 ? 41.640 2.587 -47.146 1.00 88.25 181 ARG A N 1
ATOM 1367 C CA . ARG A 1 181 ? 41.293 2.114 -48.496 1.00 88.25 181 ARG A CA 1
ATOM 1368 C C . ARG A 1 181 ? 41.160 3.271 -49.483 1.00 88.25 181 ARG A C 1
ATOM 1370 O O . ARG A 1 181 ? 41.732 3.188 -50.561 1.00 88.25 181 ARG A O 1
ATOM 1377 N N . PHE A 1 182 ? 40.513 4.370 -49.095 1.00 90.69 182 PHE A N 1
ATOM 1378 C CA . PHE A 1 182 ? 40.373 5.570 -49.923 1.00 90.69 182 PHE A CA 1
ATOM 1379 C C . PHE A 1 182 ? 41.726 6.152 -50.332 1.00 90.69 182 PHE A C 1
ATOM 1381 O O . PHE A 1 182 ? 41.882 6.527 -51.487 1.00 90.69 182 PHE A O 1
ATOM 1388 N N . VAL A 1 183 ? 42.718 6.194 -49.435 1.00 86.75 183 VAL A N 1
ATOM 1389 C CA . VAL A 1 183 ? 44.068 6.680 -49.778 1.00 86.75 183 VAL A CA 1
ATOM 1390 C C . VAL A 1 183 ? 44.737 5.778 -50.821 1.00 86.75 183 VAL A C 1
ATOM 1392 O O . VAL A 1 183 ? 45.339 6.277 -51.772 1.00 86.75 183 VAL A O 1
ATOM 1395 N N . ARG A 1 184 ? 44.604 4.451 -50.683 1.00 89.56 184 ARG A N 1
ATOM 1396 C CA . ARG A 1 184 ? 45.154 3.486 -51.651 1.00 89.56 184 ARG A CA 1
ATOM 1397 C C . ARG A 1 184 ? 44.456 3.586 -53.005 1.00 89.56 184 ARG A C 1
ATOM 1399 O O . ARG A 1 184 ? 45.133 3.697 -54.025 1.00 89.56 184 ARG A O 1
ATOM 1406 N N . ASP A 1 185 ? 43.128 3.608 -53.009 1.00 90.31 185 ASP A N 1
ATOM 1407 C CA . ASP A 1 185 ? 42.331 3.718 -54.231 1.00 90.31 185 ASP A CA 1
ATOM 1408 C C . ASP A 1 185 ? 42.575 5.060 -54.928 1.00 90.31 185 ASP A C 1
ATOM 1410 O O . ASP A 1 185 ? 42.787 5.087 -56.138 1.00 90.31 185 ASP A O 1
ATOM 1414 N N . ALA A 1 186 ? 42.644 6.170 -54.186 1.00 91.38 186 ALA A N 1
ATOM 1415 C CA . ALA A 1 186 ? 42.953 7.486 -54.743 1.00 91.38 186 ALA A CA 1
ATOM 1416 C C . ALA A 1 186 ? 44.332 7.520 -55.416 1.00 91.38 186 ALA A C 1
ATOM 1418 O O . ALA A 1 186 ? 44.470 8.100 -56.491 1.00 91.38 186 ALA A O 1
ATOM 1419 N N . LEU A 1 187 ? 45.341 6.865 -54.831 1.00 93.12 187 LEU A N 1
ATOM 1420 C CA . LEU A 1 187 ? 46.685 6.794 -55.408 1.00 93.12 187 LEU A CA 1
ATOM 1421 C C . LEU A 1 187 ? 46.706 5.948 -56.691 1.00 93.12 187 LEU A C 1
ATOM 1423 O O . LEU A 1 187 ? 47.303 6.366 -57.685 1.00 93.12 187 LEU A O 1
ATOM 1427 N N . ILE A 1 188 ? 46.011 4.804 -56.711 1.00 92.50 188 ILE A N 1
ATOM 1428 C CA . ILE A 1 188 ? 45.875 3.959 -57.911 1.00 92.50 188 ILE A CA 1
ATOM 1429 C C . ILE A 1 188 ? 45.122 4.709 -59.017 1.00 92.50 188 ILE A C 1
ATOM 1431 O O . ILE A 1 188 ? 45.565 4.730 -60.168 1.00 92.50 188 ILE A O 1
ATOM 1435 N N . VAL A 1 189 ? 44.010 5.367 -58.680 1.00 93.69 189 VAL A N 1
ATOM 1436 C CA . VAL A 1 189 ? 43.229 6.178 -59.624 1.00 93.69 189 VAL A CA 1
ATOM 1437 C C . VAL A 1 189 ? 44.082 7.317 -60.175 1.00 93.69 189 VAL A C 1
ATOM 1439 O O . VAL A 1 189 ? 44.129 7.500 -61.389 1.00 93.69 189 VAL A O 1
ATOM 1442 N N . PHE A 1 190 ? 44.827 8.028 -59.328 1.00 93.69 190 PHE A N 1
ATOM 1443 C CA . PHE A 1 190 ? 45.713 9.104 -59.765 1.00 93.69 190 PHE A CA 1
ATOM 1444 C C . PHE A 1 190 ? 46.815 8.603 -60.707 1.00 93.69 190 PHE A C 1
ATOM 1446 O O . PHE A 1 190 ? 47.017 9.177 -61.776 1.00 93.69 190 PHE A O 1
ATOM 1453 N N . LEU A 1 191 ? 47.494 7.504 -60.361 1.00 93.44 191 LEU A N 1
ATOM 1454 C CA . LEU A 1 191 ? 48.565 6.941 -61.187 1.00 93.44 191 LEU A CA 1
ATOM 1455 C C . LEU A 1 191 ? 48.035 6.407 -62.526 1.00 93.44 191 LEU A C 1
ATOM 1457 O O . LEU A 1 191 ? 48.634 6.653 -63.575 1.00 93.44 191 LEU A O 1
ATOM 1461 N N . SER A 1 192 ? 46.891 5.720 -62.509 1.00 92.44 192 SER A N 1
ATOM 1462 C CA . SER A 1 192 ? 46.241 5.239 -63.731 1.00 92.44 192 SER A CA 1
ATOM 1463 C C . SER A 1 192 ? 45.820 6.405 -64.634 1.00 92.44 192 SER A C 1
ATOM 1465 O O . SER A 1 192 ? 46.150 6.400 -65.821 1.00 92.44 192 SER A O 1
ATOM 1467 N N . ALA A 1 193 ? 45.216 7.458 -64.076 1.00 93.38 193 ALA A N 1
ATOM 1468 C CA . ALA A 1 193 ? 44.843 8.662 -64.812 1.00 93.38 193 ALA A CA 1
ATOM 1469 C C . ALA A 1 193 ? 46.065 9.376 -65.407 1.00 93.38 193 ALA A C 1
ATOM 1471 O O . ALA A 1 193 ? 46.034 9.769 -66.574 1.00 93.38 193 ALA A O 1
ATOM 1472 N N . LEU A 1 194 ? 47.160 9.486 -64.648 1.00 94.06 194 LEU A N 1
ATOM 1473 C CA . LEU A 1 194 ? 48.416 10.061 -65.128 1.00 94.06 194 LEU A CA 1
ATOM 1474 C C . LEU A 1 194 ? 48.974 9.259 -66.313 1.00 94.06 194 LEU A C 1
ATOM 1476 O O . LEU A 1 194 ? 49.340 9.843 -67.331 1.00 94.06 194 LEU A O 1
ATOM 1480 N N . SER A 1 195 ? 48.991 7.925 -66.212 1.00 90.81 195 SER A N 1
ATOM 1481 C CA . SER A 1 195 ? 49.508 7.044 -67.268 1.00 90.81 195 SER A CA 1
ATOM 1482 C C . SER A 1 195 ? 48.699 7.144 -68.567 1.00 90.81 195 SER A C 1
ATOM 1484 O O . SER A 1 195 ? 49.274 7.301 -69.647 1.00 90.81 195 SER A O 1
ATOM 1486 N N . VAL A 1 196 ? 47.365 7.145 -68.469 1.00 93.38 196 VAL A N 1
ATOM 1487 C CA . VAL A 1 196 ? 46.465 7.307 -69.617 1.00 93.38 196 VAL A CA 1
ATOM 1488 C C . VAL A 1 196 ? 46.604 8.709 -70.204 1.00 93.38 196 VAL A C 1
ATOM 1490 O O . VAL A 1 196 ? 46.720 8.853 -71.420 1.00 93.38 196 VAL A O 1
ATOM 1493 N N . GLY A 1 197 ? 46.656 9.740 -69.358 1.00 93.12 197 GLY A N 1
ATOM 1494 C CA . GLY A 1 197 ? 46.858 11.123 -69.783 1.00 93.12 197 GLY A CA 1
ATOM 1495 C C . GLY A 1 197 ? 48.155 11.304 -70.573 1.00 93.12 197 GLY A C 1
ATOM 1496 O O . GLY A 1 197 ? 48.144 11.923 -71.638 1.00 93.12 197 GLY A O 1
ATOM 1497 N N . LEU A 1 198 ? 49.252 10.697 -70.112 1.00 90.94 198 LEU A N 1
ATOM 1498 C CA . LEU A 1 198 ? 50.539 10.735 -70.808 1.00 90.94 198 LEU A CA 1
ATOM 1499 C C . LEU A 1 198 ? 50.478 10.020 -72.165 1.00 90.94 198 LEU A C 1
ATOM 1501 O O . LEU A 1 198 ? 50.980 10.539 -73.161 1.00 90.94 198 LEU A O 1
ATOM 1505 N N . LEU A 1 199 ? 49.826 8.856 -72.227 1.00 91.69 199 LEU A N 1
ATOM 1506 C CA . LEU A 1 199 ? 49.661 8.079 -73.459 1.00 91.69 199 LEU A CA 1
ATOM 1507 C C . LEU A 1 199 ? 48.833 8.857 -74.496 1.00 91.69 199 LEU A C 1
ATOM 1509 O O . LEU A 1 199 ? 49.222 8.961 -75.661 1.00 91.69 199 LEU A O 1
ATOM 1513 N N . VAL A 1 200 ? 47.730 9.479 -74.069 1.00 93.12 200 VAL A N 1
ATOM 1514 C CA . VAL A 1 200 ? 46.905 10.354 -74.918 1.00 93.12 200 VAL A CA 1
ATOM 1515 C C . VAL A 1 200 ? 47.704 11.567 -75.399 1.00 93.12 200 VAL A C 1
ATOM 1517 O O . VAL A 1 200 ? 47.638 11.909 -76.580 1.00 93.12 200 VAL A O 1
ATOM 1520 N N . ALA A 1 201 ? 48.485 12.201 -74.522 1.00 90.44 201 ALA A N 1
ATOM 1521 C CA . ALA A 1 201 ? 49.320 13.343 -74.884 1.00 90.44 201 ALA A CA 1
ATOM 1522 C C . ALA A 1 201 ? 50.407 12.969 -75.906 1.00 90.44 201 ALA A C 1
ATOM 1524 O O . ALA A 1 201 ? 50.616 13.705 -76.869 1.00 90.44 201 ALA A O 1
ATOM 1525 N N . LEU A 1 202 ? 51.055 11.809 -75.747 1.00 89.62 202 LEU A N 1
ATOM 1526 C CA . LEU A 1 202 ? 52.025 11.287 -76.715 1.00 89.62 202 LEU A CA 1
ATOM 1527 C C . LEU A 1 202 ? 51.372 10.974 -78.064 1.00 89.62 202 LEU A C 1
ATOM 1529 O O . LEU A 1 202 ? 51.924 11.328 -79.103 1.00 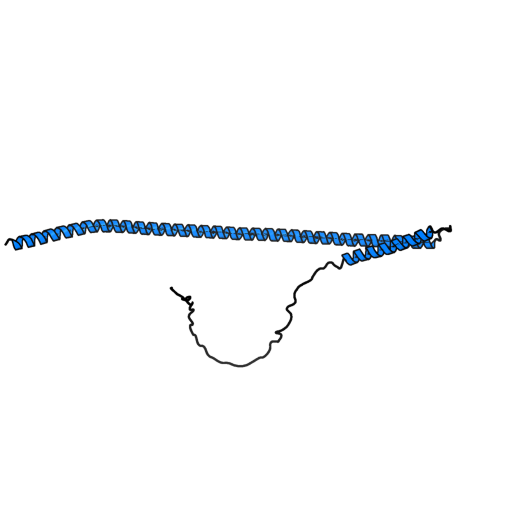89.62 202 LEU A O 1
ATOM 1533 N N . ARG A 1 203 ? 50.182 10.361 -78.063 1.00 89.56 203 ARG A N 1
ATOM 1534 C CA . ARG A 1 203 ? 49.447 10.044 -79.296 1.00 89.56 203 ARG A CA 1
ATOM 1535 C C . ARG A 1 203 ? 48.973 11.288 -80.050 1.00 89.56 203 ARG A C 1
ATOM 1537 O O . ARG A 1 203 ? 48.811 11.212 -81.254 1.00 89.56 203 ARG A O 1
ATOM 1544 N N . ARG A 1 204 ? 48.754 12.415 -79.366 1.00 85.88 204 ARG A N 1
ATOM 1545 C CA . ARG A 1 204 ? 48.422 13.702 -80.005 1.00 85.88 204 ARG A CA 1
ATOM 1546 C C . ARG A 1 204 ? 49.639 14.451 -80.556 1.00 85.88 204 ARG A C 1
ATOM 1548 O O . ARG A 1 204 ? 49.455 15.401 -81.306 1.00 85.88 204 ARG A O 1
ATOM 1555 N N . ARG A 1 205 ? 50.856 14.094 -80.129 1.00 77.19 205 ARG A N 1
ATOM 1556 C CA . ARG A 1 205 ? 52.109 14.730 -80.576 1.00 77.19 205 ARG A CA 1
ATOM 1557 C C . ARG A 1 205 ? 52.782 14.017 -81.754 1.00 77.19 205 ARG A C 1
ATOM 1559 O O . ARG A 1 205 ? 53.664 14.615 -82.360 1.00 77.19 205 ARG A O 1
ATOM 1566 N N . LYS A 1 206 ? 52.416 12.764 -82.028 1.00 61.84 206 LYS A N 1
ATOM 1567 C CA . LYS A 1 206 ? 52.739 12.055 -83.275 1.00 61.84 206 LYS A CA 1
ATOM 1568 C C . LYS A 1 206 ? 51.641 12.303 -84.297 1.00 61.84 206 LYS A C 1
ATOM 1570 O O . LYS A 1 206 ? 51.998 12.368 -85.488 1.00 61.84 206 LYS A O 1
#

Sequence (206 aa):
MITASLQPSHLKPQSTLLSAKRCFGGRLAAALALSGLLLTPAFGQAGPVGRDSSLAGLLRERAVLTTRYAAASAQRHSLFGNKPSKKDLQEVVDALQGIVDKDQQIVDVLNQTARQAQSTSARLAATTTQLESTGRDDRNLTAQRLAELQNETENLREREKQQLARQLALEAEVAEVKHSRFVRDALIVFLSALSVGLLVALRRRK

Foldseek 3Di:
DDDDDDDDDDDDDDDDDDDDDDDDDDDDDDDDDDPDDDPDPPDDDPDPPPLVVVLVVLVVVLVVLVVVLVVLVVVVVPDDDDDDDVVSVVVVVVSVVVNVVSVVVSVVSVVVVVVVVVVVVVVVVVVVVVVVVVVVVVVVVVVVVVVVVVVVVVVVVVVVVVVVVVVVVVVVVVVVVVVVVCVVVVVVVVVVCVVVVVVVVVVVVD